Protein 4EM8 (pdb70)

Organism: Anaplasma phagocytophilum (strain HZ) (NCBI:txid212042)

Sequence (291 aa):
GSMVVKRVFLSSDHAGVELRLFLSAYLRDLGCEVFDCGCDPKEHSVDYPDYVHDVVREVSDTSFGVLICGTGIGMSIAANRHKNIRAALCSSTMLAKLSREHNDANVLCFGSRYIDPDTAQSVLYTFMTTAFLGGRHAVRVQKLGEGSMVVKRVFLSSDHAGVELRLFLSAYLRDLGCEVFDCGCDPKEHSVDYPDYVHDVVREVSDTSFGVLICGTGIGMSSIAANRHKNIRAALCSSTMLAKLSREHNDANVLCFGSRYIDPDTAQSVLYTFMTTAFLGGRHAVRVQKLG

B-factor: mean 30.7, std 7.64, range [18.49, 64.12]

CATH classification: 3.40.1400.10

Radius of gyration: 17.96 Å; Cα contacts (8 Å, |Δi|>4): 650; chains: 2; bounding box: 31×48×56 Å

Structure (mmCIF, N/CA/C/O backbone):
data_4EM8
#
_entry.id   4EM8
#
_cell.length_a   35.360
_cell.length_b   62.490
_cell.length_c   73.960
_cell.a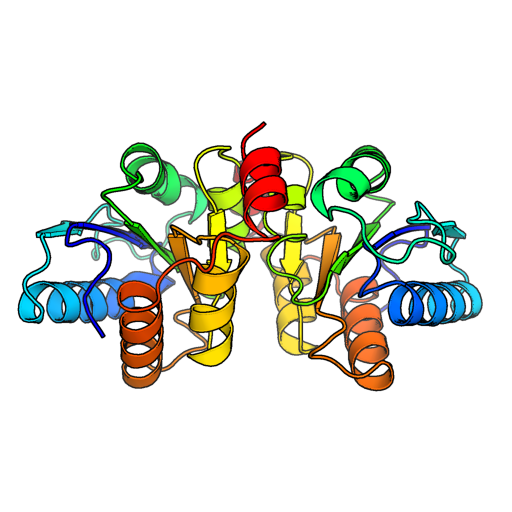ngle_alpha   90.000
_cell.angle_beta   93.130
_cell.angle_gamma   90.000
#
_symmetry.space_group_name_H-M   'P 1 21 1'
#
loop_
_entity.id
_entity.type
_entity.pdbx_description
1 polymer 'Ribose 5-phosphate isomerase B'
2 water water
#
loop_
_atom_site.group_PDB
_atom_site.id
_atom_site.type_symbol
_atom_site.label_atom_id
_atom_site.label_alt_id
_atom_site.label_comp_id
_atom_site.label_asym_id
_atom_site.label_entity_id
_atom_site.label_seq_id
_atom_site.pdbx_PDB_ins_code
_atom_site.Cartn_x
_atom_site.Cartn_y
_atom_site.Cartn_z
_atom_site.occupancy
_atom_site.B_iso_or_equiv
_atom_site.auth_seq_id
_atom_site.auth_comp_id
_atom_site.auth_asym_id
_atom_site.auth_atom_id
_atom_site.pdbx_PDB_model_num
ATOM 1 N N . GLY A 1 3 ? 20.395 20.692 24.167 1.00 57.92 -2 GLY A N 1
ATOM 2 C CA . GLY A 1 3 ? 19.322 21.285 23.289 1.00 53.24 -2 GLY A CA 1
ATOM 3 C C . GLY A 1 3 ? 18.102 21.381 24.170 1.00 48.83 -2 GLY A C 1
ATOM 4 O O . GLY A 1 3 ? 18.119 20.793 25.247 1.00 58.91 -2 GLY A O 1
ATOM 5 N N . SER A 1 4 ? 17.057 22.105 23.763 1.00 59.44 -1 SER A N 1
ATOM 6 C CA . SER A 1 4 ? 15.893 22.301 24.652 1.00 54.76 -1 SER A CA 1
ATOM 7 C C . SER A 1 4 ? 15.130 20.977 24.857 1.00 50.05 -1 SER A C 1
ATOM 8 O O . SER A 1 4 ? 14.989 20.169 23.924 1.00 45.90 -1 SER A O 1
ATOM 10 N N . MET A 1 5 ? 14.654 20.727 26.073 1.00 45.42 0 MET A N 1
ATOM 11 C CA . MET A 1 5 ? 13.862 19.510 26.300 1.00 44.29 0 MET A CA 1
ATOM 12 C C . MET A 1 5 ? 12.506 19.660 25.629 1.00 41.66 0 MET A C 1
ATOM 13 O O . MET A 1 5 ? 11.867 20.710 25.732 1.00 40.21 0 MET A O 1
ATOM 18 N N . VAL A 1 6 ? 12.100 18.626 24.903 1.00 38.59 1 VAL A N 1
ATOM 19 C CA . VAL A 1 6 ? 10.913 18.697 24.046 1.00 39.01 1 VAL A CA 1
ATOM 20 C C . VAL A 1 6 ? 9.606 18.569 24.842 1.00 37.44 1 VAL A C 1
ATOM 21 O O . VAL A 1 6 ? 8.600 19.131 24.464 1.00 41.20 1 VAL A O 1
ATOM 25 N N . VAL A 1 7 ? 9.626 17.800 25.915 1.00 35.35 2 VAL A N 1
ATOM 26 C CA . VAL A 1 7 ? 8.517 17.710 26.867 1.00 35.08 2 VAL A CA 1
ATOM 27 C C . VAL A 1 7 ? 9.133 17.832 28.247 1.00 33.82 2 VAL A C 1
ATOM 28 O O . VAL A 1 7 ? 10.360 17.705 28.378 1.00 31.70 2 VAL A O 1
ATOM 32 N N . LYS A 1 8 ? 8.303 18.109 29.261 1.00 34.52 3 LYS A N 1
ATOM 33 C CA . LYS A 1 8 ? 8.753 18.170 30.659 1.00 34.43 3 LYS A CA 1
ATOM 34 C C . LYS A 1 8 ? 7.966 17.192 31.536 1.00 34.95 3 LYS A C 1
ATOM 35 O O . LYS A 1 8 ? 7.944 17.351 32.751 1.00 34.96 3 LYS A O 1
ATOM 37 N N . ARG A 1 9 ? 7.303 16.211 30.915 1.00 33.29 4 ARG A N 1
ATOM 38 C CA . ARG A 1 9 ? 6.523 15.218 31.616 1.00 33.35 4 ARG A CA 1
ATOM 39 C C . ARG A 1 9 ? 6.917 13.843 31.066 1.00 30.40 4 ARG A C 1
ATOM 40 O O . ARG A 1 9 ? 6.937 13.653 29.851 1.00 27.72 4 ARG A O 1
ATOM 48 N N . VAL A 1 10 ? 7.209 12.906 31.962 1.00 27.70 5 VAL A N 1
ATOM 49 C CA . VAL A 1 10 ? 7.550 11.556 31.565 1.00 26.29 5 VAL A CA 1
ATOM 50 C C . VAL A 1 10 ? 6.880 10.542 32.487 1.00 26.42 5 VAL A C 1
ATOM 51 O O . VAL A 1 10 ? 6.854 10.707 33.713 1.00 26.77 5 VAL A O 1
ATOM 55 N N . PHE A 1 11 ? 6.338 9.499 31.875 1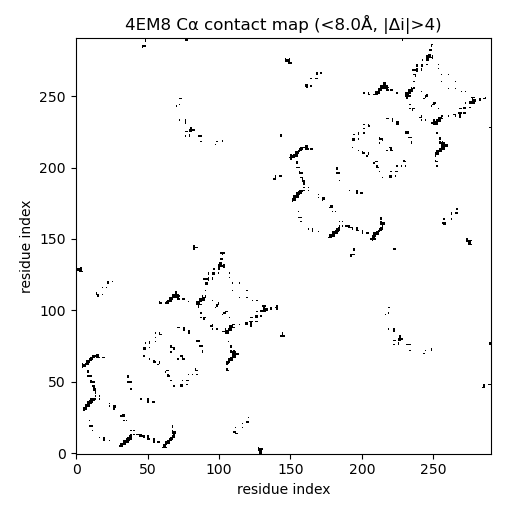.00 26.47 6 PHE A N 1
ATOM 56 C CA . PHE A 1 11 ? 5.809 8.356 32.590 1.00 27.36 6 PHE A CA 1
ATOM 57 C C . PHE A 1 11 ? 6.736 7.147 32.379 1.00 26.42 6 PHE A C 1
ATOM 58 O O . PHE A 1 11 ? 7.102 6.773 31.230 1.00 24.52 6 PHE A O 1
ATOM 66 N N . LEU A 1 12 ? 7.099 6.501 33.481 1.00 26.41 7 LEU A N 1
ATOM 67 C CA . LEU A 1 12 ? 8.066 5.410 33.422 1.00 25.81 7 LEU A CA 1
ATOM 68 C C . LEU A 1 12 ? 7.503 4.143 34.012 1.00 26.20 7 LEU A C 1
ATOM 69 O O . LEU A 1 12 ? 6.821 4.187 35.038 1.00 27.06 7 LEU A O 1
ATOM 74 N N . SER A 1 13 ? 7.792 3.012 33.378 1.00 25.54 8 SER A N 1
ATOM 75 C CA . SER A 1 13 ? 7.472 1.735 33.977 1.00 26.47 8 SER A CA 1
ATOM 76 C C . SER A 1 13 ? 8.465 0.655 33.625 1.00 25.11 8 SER A C 1
ATOM 77 O O . SER A 1 13 ? 9.216 0.759 32.651 1.00 22.58 8 SER A O 1
ATOM 80 N N . SER A 1 14 ? 8.439 -0.395 34.443 1.00 25.59 9 SER A N 1
ATOM 81 C CA . SER A 1 14 ? 9.224 -1.565 34.212 1.00 25.09 9 SER A CA 1
ATOM 82 C C . SER A 1 14 ? 8.622 -2.834 34.791 1.00 26.34 9 SER A C 1
ATOM 83 O O . SER A 1 14 ? 7.631 -2.832 35.569 1.00 28.26 9 SER A O 1
ATOM 86 N N . ASP A 1 15 ? 9.232 -3.936 34.369 1.00 27.00 10 ASP A N 1
ATOM 87 C CA . ASP A 1 15 ? 9.058 -5.199 35.042 1.00 26.90 10 ASP A CA 1
ATOM 88 C C . ASP A 1 15 ? 10.156 -5.298 36.102 1.00 27.03 10 ASP A C 1
ATOM 89 O O . ASP A 1 15 ? 10.870 -4.319 36.390 1.00 26.04 10 ASP A O 1
ATOM 94 N N . HIS A 1 16 ? 10.266 -6.458 36.719 1.00 26.39 11 HIS A N 1
ATOM 95 C CA . HIS A 1 16 ? 11.184 -6.615 37.838 1.00 27.71 11 HIS A CA 1
ATOM 96 C C . HIS A 1 16 ? 12.610 -6.381 37.421 1.00 27.33 11 HIS A C 1
ATOM 97 O O . HIS A 1 16 ? 13.392 -5.875 38.209 1.00 27.98 11 HIS A O 1
ATOM 104 N N . ALA A 1 17 ? 12.958 -6.745 36.181 1.00 26.46 12 ALA A N 1
ATOM 105 C CA 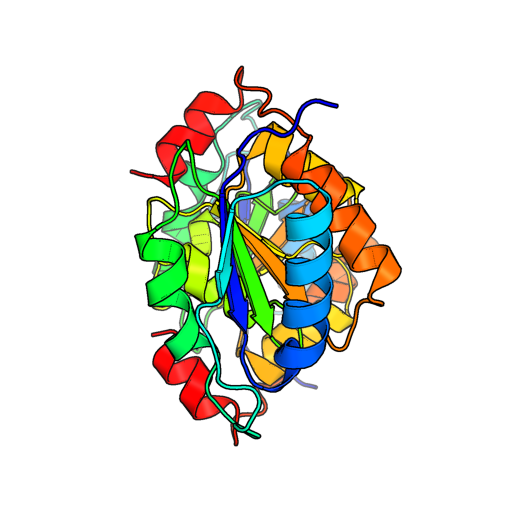. ALA A 1 17 ? 14.346 -6.614 35.693 1.00 26.50 12 ALA A CA 1
ATOM 106 C C . ALA A 1 17 ? 14.759 -5.147 35.606 1.00 25.80 12 ALA A C 1
ATOM 107 O O . ALA A 1 17 ? 15.922 -4.792 35.819 1.00 25.63 12 ALA A O 1
ATOM 109 N N . GLY A 1 18 ? 13.782 -4.296 35.316 1.00 25.04 13 GLY A N 1
ATOM 110 C CA . GLY A 1 18 ? 14.015 -2.882 35.048 1.00 24.24 13 GLY A CA 1
ATOM 111 C C . GLY A 1 18 ? 13.904 -1.918 36.208 1.00 24.65 13 GLY A C 1
ATOM 112 O O . GLY A 1 18 ? 14.099 -0.723 36.010 1.00 24.68 13 GLY A O 1
ATOM 113 N N . VAL A 1 19 ? 13.601 -2.410 37.409 1.00 25.93 14 VAL A N 1
ATOM 114 C CA . VAL A 1 19 ? 13.302 -1.526 38.570 1.00 26.71 14 VAL A CA 1
ATOM 115 C C . VAL A 1 19 ? 14.457 -0.589 38.905 1.00 27.72 14 VAL A C 1
ATOM 116 O O . VAL A 1 19 ? 14.270 0.634 39.000 1.00 28.65 14 VAL A O 1
ATOM 120 N N . GLU A 1 20 ? 15.657 -1.139 39.059 1.00 28.19 15 GLU A N 1
ATOM 121 C CA . GLU A 1 20 ? 16.824 -0.338 39.421 1.00 29.59 15 GLU A CA 1
ATOM 122 C C . GLU A 1 20 ? 17.105 0.766 38.376 1.00 26.71 15 GLU A C 1
ATOM 123 O O . GLU A 1 20 ? 17.282 1.919 38.733 1.00 24.83 15 GLU A O 1
ATOM 129 N N . LEU A 1 21 ? 17.097 0.426 37.090 1.00 23.81 16 LEU A N 1
ATOM 130 C CA . LEU A 1 21 ? 17.319 1.435 36.078 1.00 23.07 16 LEU A CA 1
ATOM 131 C C . LEU A 1 21 ? 16.183 2.468 36.063 1.00 23.02 16 LEU A C 1
ATOM 132 O O . LEU A 1 21 ? 16.421 3.670 35.884 1.00 22.66 16 LEU A O 1
ATOM 137 N N . ARG A 1 22 ? 14.940 1.991 36.200 1.00 22.86 17 ARG A N 1
ATOM 138 C CA . ARG A 1 22 ? 13.792 2.877 36.229 1.00 23.06 17 ARG A CA 1
ATOM 139 C C . ARG A 1 22 ? 13.913 3.952 37.329 1.00 23.59 17 ARG A C 1
ATOM 140 O O . ARG A 1 22 ? 13.564 5.126 37.124 1.00 23.36 17 ARG A O 1
ATOM 148 N N . LEU A 1 23 ? 14.385 3.556 38.491 1.00 25.18 18 LEU A N 1
ATOM 149 C CA . LEU A 1 23 ? 14.464 4.485 39.626 1.00 26.83 18 LEU A CA 1
ATOM 150 C C . LEU A 1 23 ? 15.645 5.458 39.418 1.00 27.74 18 LEU A C 1
ATOM 151 O O . LEU A 1 23 ? 15.527 6.655 39.717 1.00 27.77 18 LEU A O 1
ATOM 156 N N . PHE A 1 24 ? 16.743 4.947 38.845 1.00 27.16 19 PHE A N 1
ATOM 157 C CA . PHE A 1 24 ? 17.894 5.770 38.448 1.00 27.41 19 PHE A CA 1
ATOM 158 C C . PHE A 1 24 ? 17.512 6.861 37.429 1.00 27.50 19 PHE A C 1
ATOM 159 O O . PHE A 1 24 ? 17.881 8.045 37.602 1.00 27.24 19 PHE A O 1
ATOM 167 N N . LEU A 1 25 ? 16.789 6.475 36.370 1.00 26.42 20 LEU A N 1
ATOM 168 C CA . LEU A 1 25 ? 16.390 7.428 35.345 1.00 25.24 20 LEU A CA 1
ATOM 169 C C . LEU A 1 25 ? 15.281 8.367 35.830 1.00 25.06 20 LEU A C 1
ATOM 170 O O . LEU A 1 25 ? 15.232 9.501 35.393 1.00 24.77 20 LEU A O 1
ATOM 175 N N . SER A 1 26 ? 14.433 7.920 36.758 1.00 25.28 21 SER A N 1
ATOM 176 C CA . SER A 1 26 ? 13.422 8.806 37.317 1.00 26.84 21 SER A CA 1
ATOM 177 C C . SER A 1 26 ? 14.072 9.935 38.122 1.00 27.47 21 SER A C 1
ATOM 178 O O . SER A 1 26 ? 13.663 11.094 37.993 1.00 28.23 21 SER A O 1
ATOM 181 N N . ALA A 1 27 ? 15.078 9.601 38.937 1.00 28.25 22 ALA A N 1
ATOM 182 C CA . ALA A 1 27 ? 15.817 10.599 39.720 1.00 29.68 22 ALA A CA 1
ATOM 183 C C . ALA A 1 27 ? 16.568 11.570 38.804 1.00 29.41 22 ALA A C 1
ATOM 184 O O . ALA A 1 27 ? 16.607 12.770 39.068 1.00 28.29 22 ALA A O 1
ATOM 186 N N . TYR A 1 28 ? 17.147 11.048 37.718 1.00 28.59 23 TYR A N 1
ATOM 187 C CA . TYR A 1 28 ? 17.799 11.896 36.723 1.00 28.45 23 TYR A CA 1
ATOM 188 C C . TYR A 1 28 ? 16.817 12.923 36.159 1.00 27.78 23 TYR A C 1
ATOM 189 O O . TYR A 1 28 ? 17.073 14.138 36.181 1.00 28.04 23 TYR A O 1
ATOM 198 N N . LEU A 1 29 ? 15.705 12.440 35.624 1.00 27.18 24 LEU A N 1
ATOM 199 C CA . LEU A 1 29 ? 14.677 13.330 35.092 1.00 28.35 24 LEU A CA 1
ATOM 200 C C . LEU A 1 29 ? 14.206 14.379 36.100 1.00 30.29 24 LEU A C 1
ATOM 201 O O . LEU A 1 29 ? 14.008 15.547 35.746 1.00 29.82 24 LEU A O 1
ATOM 206 N N . ARG A 1 30 ? 14.025 13.969 37.349 1.00 31.29 25 ARG A N 1
ATOM 207 C CA . ARG A 1 30 ? 13.579 14.892 38.389 1.00 34.43 25 ARG A CA 1
ATOM 208 C C . ARG A 1 30 ? 14.644 15.994 38.587 1.00 34.11 25 ARG A C 1
ATOM 209 O O . ARG A 1 30 ? 14.306 17.190 38.636 1.00 34.81 25 ARG A O 1
ATOM 217 N N . ASP A 1 31 ? 15.924 15.607 38.610 1.00 32.80 26 ASP A N 1
ATOM 218 C CA . ASP A 1 31 ? 16.997 16.579 38.737 1.00 34.85 26 ASP A CA 1
ATOM 219 C C . ASP A 1 31 ? 16.986 17.563 37.551 1.00 35.54 26 ASP A C 1
ATOM 220 O O . ASP A 1 31 ? 17.295 18.756 37.712 1.00 35.61 26 ASP A O 1
ATOM 225 N N . LEU A 1 32 ? 16.613 17.068 36.370 1.00 34.94 27 LEU A N 1
ATOM 226 C CA . LEU A 1 32 ? 16.450 17.919 35.181 1.00 36.26 27 LEU A CA 1
ATOM 227 C C . LEU A 1 32 ? 15.203 18.801 35.180 1.00 36.01 27 LEU A C 1
ATOM 228 O O . LEU A 1 32 ? 14.995 19.563 34.231 1.00 37.97 27 LEU A O 1
ATOM 233 N N . GLY A 1 33 ? 14.365 18.683 36.199 1.00 35.43 28 GLY A N 1
ATOM 234 C CA . GLY A 1 33 ? 13.183 19.517 36.309 1.00 36.42 28 GLY A CA 1
ATOM 235 C C . GLY A 1 33 ? 11.952 18.996 35.599 1.00 35.94 28 GLY A C 1
ATOM 236 O O . GLY A 1 33 ? 10.999 19.746 35.369 1.00 36.24 28 GLY A O 1
ATOM 237 N N . CYS A 1 34 ? 11.943 17.714 35.251 1.00 35.23 29 CYS A N 1
ATOM 238 C CA . CYS A 1 34 ? 10.740 17.109 34.667 1.00 34.53 29 CYS A CA 1
ATOM 239 C C . CYS A 1 34 ? 9.716 16.753 35.730 1.00 36.05 29 CYS A C 1
ATOM 240 O O . CYS A 1 34 ? 10.074 16.452 36.868 1.00 35.85 29 CYS A O 1
ATOM 243 N N . GLU A 1 35 ? 8.444 16.747 35.347 1.00 36.44 30 GLU A N 1
ATOM 244 C CA . GLU A 1 35 ? 7.446 16.025 36.110 1.00 38.31 30 GLU A CA 1
ATOM 245 C C . GLU A 1 35 ? 7.612 14.559 35.780 1.00 35.02 30 GLU A C 1
ATOM 246 O O . GLU A 1 35 ? 7.575 14.184 34.614 1.00 32.64 30 GLU A O 1
ATOM 252 N N . VAL A 1 36 ? 7.758 13.734 36.804 1.00 33.68 31 VAL A N 1
ATOM 253 C CA . VAL A 1 36 ? 8.064 12.326 36.614 1.00 32.37 31 VAL A CA 1
ATOM 254 C C . VAL A 1 36 ? 7.032 11.437 37.293 1.00 33.35 31 VAL A C 1
ATOM 255 O O . VAL A 1 36 ? 6.743 11.597 38.480 1.00 33.05 31 VAL A O 1
ATOM 259 N N . PHE A 1 37 ? 6.487 10.487 36.546 1.00 32.77 32 PHE A N 1
ATOM 260 C CA . PHE A 1 37 ? 5.377 9.676 37.044 1.00 34.60 32 PHE A CA 1
ATOM 261 C C . PHE A 1 37 ? 5.762 8.188 36.999 1.00 34.25 32 PHE A C 1
ATOM 262 O O . PHE A 1 37 ? 5.943 7.617 35.913 1.00 33.03 32 PHE A O 1
ATOM 270 N N . ASP A 1 38 ? 5.919 7.594 38.178 1.00 34.33 33 ASP A N 1
ATOM 271 C CA . ASP A 1 38 ? 6.302 6.171 38.340 1.00 36.04 33 ASP A CA 1
ATOM 272 C C . ASP A 1 38 ? 5.057 5.321 38.198 1.00 35.71 33 ASP A C 1
ATOM 273 O O . ASP A 1 38 ? 4.136 5.469 38.995 1.00 36.29 33 ASP A O 1
ATOM 278 N N . CYS A 1 39 ? 5.016 4.448 37.189 1.00 33.59 34 CYS A N 1
ATOM 279 C CA . CYS A 1 39 ? 3.855 3.570 36.954 1.00 34.28 34 CYS A CA 1
ATOM 280 C C . CYS A 1 39 ? 4.121 2.084 37.251 1.00 33.16 34 CYS A C 1
ATOM 281 O O . CYS A 1 39 ? 3.498 1.192 36.667 1.00 33.73 34 CYS A O 1
ATOM 284 N N . GLY A 1 40 ? 5.059 1.823 38.150 1.00 32.91 35 GLY A N 1
ATOM 285 C CA . GLY A 1 40 ? 5.349 0.457 38.593 1.00 32.66 35 GLY A CA 1
ATOM 286 C C . GLY A 1 40 ? 6.305 -0.248 37.624 1.00 30.27 35 GLY A C 1
ATOM 287 O O . GLY A 1 40 ? 6.684 0.331 36.625 1.00 29.48 35 GLY A O 1
ATOM 288 N N . CYS A 1 41 ? 6.676 -1.499 37.894 1.00 29.46 36 CYS A N 1
ATOM 289 C CA . CYS A 1 41 ? 6.109 -2.297 39.010 1.00 31.21 36 CYS A CA 1
ATOM 290 C C . CYS A 1 41 ? 6.677 -1.907 40.360 1.00 31.79 36 CYS A C 1
ATOM 291 O O . CYS A 1 41 ? 7.705 -1.236 40.462 1.00 31.01 36 CYS A O 1
ATOM 294 N N . ASP A 1 42 ? 6.007 -2.357 41.401 1.00 34.89 37 ASP A N 1
ATOM 295 C CA . ASP A 1 42 ? 6.440 -2.116 42.767 1.00 37.46 37 ASP A CA 1
ATOM 296 C C . ASP A 1 42 ? 7.819 -2.764 42.910 1.00 37.86 37 ASP A C 1
ATOM 297 O O . ASP A 1 42 ? 7.991 -3.921 42.519 1.00 37.45 37 ASP A O 1
ATOM 302 N N . PRO A 1 43 ? 8.803 -2.036 43.456 1.00 38.81 38 PRO A N 1
ATOM 303 C CA . PRO A 1 43 ? 10.139 -2.643 43.649 1.00 40.37 38 PRO A CA 1
ATOM 304 C C . PRO A 1 43 ? 10.161 -3.926 44.488 1.00 42.18 38 PRO A C 1
ATOM 305 O O . PRO A 1 43 ? 11.041 -4.747 44.298 1.00 42.88 38 PRO A O 1
ATOM 309 N N . LYS A 1 44 ? 9.196 -4.099 45.387 1.00 43.38 39 LYS A N 1
ATOM 310 C CA . LYS A 1 44 ? 9.052 -5.342 46.170 1.00 45.85 39 LYS A CA 1
ATOM 311 C C . LYS A 1 44 ? 8.754 -6.575 45.293 1.00 45.04 39 LYS A C 1
ATOM 312 O O . LYS A 1 44 ? 8.883 -7.698 45.750 1.00 45.63 39 LYS A O 1
ATOM 314 N N . GLU A 1 45 ? 8.334 -6.360 44.047 1.00 50.05 40 GLU A N 1
ATOM 315 C CA . GLU A 1 45 ? 7.965 -7.459 43.151 1.00 50.02 40 GLU A CA 1
ATOM 316 C C . GLU A 1 45 ? 9.212 -8.036 42.486 1.00 47.60 40 GLU A C 1
ATOM 317 O O . GLU A 1 45 ? 9.930 -7.323 41.760 1.00 47.90 40 GLU A O 1
ATOM 323 N N . HIS A 1 46 ? 9.434 -9.330 42.686 1.00 47.74 41 HIS A N 1
ATOM 324 C CA . HIS A 1 46 ? 10.608 -10.012 42.121 1.00 47.87 41 HIS A CA 1
ATOM 325 C C . HIS A 1 46 ? 10.357 -10.719 40.803 1.00 42.92 41 HIS A C 1
ATOM 326 O O . HIS A 1 46 ? 11.305 -11.048 40.106 1.00 42.14 41 HIS A O 1
ATOM 333 N N . SER A 1 47 ? 9.097 -10.959 40.444 1.00 40.52 42 SER A N 1
ATOM 334 C CA . SER A 1 47 ? 8.748 -11.391 39.088 1.00 38.73 42 SER A CA 1
ATOM 335 C C . SER A 1 47 ? 7.366 -10.906 38.629 1.00 37.00 42 SER A C 1
ATOM 336 O O . SER A 1 47 ? 6.362 -11.266 39.222 1.00 37.40 42 SER A O 1
ATOM 339 N N . VAL A 1 48 ? 7.318 -10.088 37.568 1.00 34.21 43 VAL A N 1
ATOM 340 C CA . VAL A 1 48 ? 6.062 -9.702 36.920 1.00 33.13 43 VAL A CA 1
ATOM 341 C C . VAL A 1 48 ? 6.182 -9.831 35.395 1.00 30.94 43 VAL A C 1
ATOM 342 O O . VAL A 1 48 ? 7.242 -10.155 34.897 1.00 29.63 43 VAL A O 1
ATOM 346 N N . ASP A 1 49 ? 5.073 -9.601 34.681 1.00 30.35 44 ASP A N 1
ATOM 347 C CA . ASP A 1 49 ? 5.015 -9.715 33.226 1.00 29.80 44 ASP A CA 1
ATOM 348 C C . ASP A 1 49 ? 5.044 -8.318 32.574 1.00 28.65 44 ASP A C 1
ATOM 349 O O . ASP A 1 49 ? 4.127 -7.513 32.784 1.00 30.39 44 ASP A O 1
ATOM 354 N N . TYR A 1 50 ? 6.093 -8.020 31.805 1.00 28.15 45 TYR A N 1
ATOM 355 C CA . TYR A 1 50 ? 6.252 -6.670 31.232 1.00 26.47 45 TYR A CA 1
ATOM 356 C C . TYR A 1 50 ? 5.001 -6.158 30.520 1.00 26.87 45 TYR A C 1
ATOM 357 O O . TYR A 1 50 ? 4.673 -4.977 30.648 1.00 27.24 45 TYR A O 1
ATOM 366 N N . PRO A 1 51 ? 4.262 -7.029 29.805 1.00 28.98 46 PRO A N 1
ATOM 367 C CA . PRO A 1 51 ? 3.079 -6.477 29.113 1.00 30.23 46 PRO A CA 1
ATOM 368 C C . PRO A 1 51 ? 2.021 -5.808 30.009 1.00 31.91 46 PRO A C 1
ATOM 369 O O . PRO A 1 51 ? 1.318 -4.897 29.551 1.00 31.45 46 PRO A O 1
ATOM 373 N N . ASP A 1 52 ? 1.915 -6.244 31.263 1.00 31.94 47 ASP A N 1
ATOM 374 C CA . ASP A 1 52 ? 0.961 -5.659 32.184 1.00 33.63 47 ASP A CA 1
ATOM 375 C C . ASP A 1 52 ? 1.321 -4.233 32.632 1.00 32.77 47 ASP A C 1
ATOM 376 O O . ASP A 1 52 ? 0.484 -3.548 33.189 1.00 34.80 47 ASP A O 1
ATOM 381 N N . TYR A 1 53 ? 2.552 -3.794 32.404 1.00 31.87 48 TYR A N 1
ATOM 382 C CA . TYR A 1 53 ? 3.020 -2.475 32.883 1.00 30.88 48 TYR A CA 1
ATOM 383 C C . TYR A 1 53 ? 3.140 -1.395 31.782 1.00 29.70 48 TYR A C 1
ATOM 384 O O . TYR A 1 53 ? 3.631 -0.286 32.005 1.00 31.43 48 TYR A O 1
ATOM 393 N N . VAL A 1 54 ? 2.604 -1.701 30.614 1.00 28.95 49 VAL A N 1
ATOM 394 C CA . VAL A 1 54 ? 2.617 -0.784 29.467 1.00 28.17 49 VAL A CA 1
ATOM 395 C C . VAL A 1 54 ? 1.405 0.172 29.443 1.00 30.49 49 VAL A C 1
ATOM 396 O O . VAL A 1 54 ? 1.519 1.366 29.137 1.00 30.17 49 VAL A O 1
ATOM 400 N N . HIS A 1 55 ? 0.247 -0.351 29.783 1.00 32.87 50 HIS A N 1
ATOM 401 C CA . HIS A 1 55 ? -1.002 0.394 29.626 1.00 36.22 50 HIS A CA 1
ATOM 402 C C . HIS A 1 55 ? -1.024 1.729 30.317 1.00 34.61 50 HIS A C 1
ATOM 403 O O . HIS A 1 55 ? -1.422 2.732 29.736 1.00 35.30 50 HIS A O 1
ATOM 410 N N . ASP A 1 56 ? -0.587 1.767 31.561 1.00 33.78 51 ASP A N 1
ATOM 411 C CA . ASP A 1 56 ? -0.612 3.003 32.318 1.00 35.28 51 ASP A CA 1
ATOM 412 C C . ASP A 1 56 ? 0.291 4.094 31.765 1.00 33.90 51 ASP A C 1
ATOM 413 O O . ASP A 1 56 ? 0.025 5.280 31.981 1.00 34.99 51 ASP A O 1
ATOM 418 N N . VAL A 1 57 ? 1.362 3.696 31.083 1.00 30.41 52 VAL A N 1
ATOM 419 C CA . VAL A 1 57 ? 2.269 4.641 30.466 1.00 28.83 52 VAL A CA 1
ATOM 420 C C . VAL A 1 57 ? 1.680 5.137 29.148 1.00 28.16 52 VAL A C 1
ATOM 421 O O . VAL A 1 57 ? 1.500 6.348 28.948 1.00 27.01 52 VAL A O 1
ATOM 425 N N . VAL A 1 58 ? 1.346 4.212 28.253 1.00 28.02 53 VAL A N 1
ATOM 426 C CA . VAL A 1 58 ? 0.882 4.604 26.920 1.00 29.17 53 VAL A CA 1
ATOM 427 C C . VAL A 1 58 ? -0.438 5.404 26.956 1.00 31.65 53 VAL A C 1
ATOM 428 O O . VAL A 1 58 ? -0.658 6.269 26.105 1.00 31.23 53 VAL A O 1
ATOM 432 N N . ARG A 1 59 ? -1.272 5.143 27.957 1.00 34.57 54 ARG A N 1
ATOM 433 C CA . ARG A 1 59 ? -2.513 5.938 28.179 1.00 37.86 54 ARG A CA 1
ATOM 434 C C . ARG A 1 59 ? -2.178 7.411 28.359 1.00 37.43 54 ARG A C 1
ATOM 435 O O . ARG A 1 59 ? -2.973 8.251 28.003 1.00 37.67 54 ARG A O 1
ATOM 443 N N . GLU A 1 60 ? -1.006 7.720 28.928 1.00 34.87 55 GLU A N 1
ATOM 444 C CA . GLU A 1 60 ? -0.676 9.104 29.265 1.00 36.30 55 GLU A CA 1
ATOM 445 C C . GLU A 1 60 ? 0.219 9.815 28.248 1.00 34.17 55 GLU A C 1
ATOM 446 O O . GLU A 1 60 ? 0.414 11.021 28.337 1.00 33.89 55 GLU A O 1
ATOM 452 N N . VAL A 1 61 ? 0.763 9.072 27.294 1.00 32.93 56 VAL A N 1
ATOM 453 C CA . VAL A 1 61 ? 1.682 9.638 26.296 1.00 32.90 56 VAL A CA 1
ATOM 454 C C . VAL A 1 61 ? 0.967 10.589 25.326 1.00 35.14 56 VAL A C 1
ATOM 455 O O . VAL A 1 61 ? -0.155 10.322 24.907 1.00 35.88 56 VAL A O 1
ATOM 459 N N . SER A 1 62 ? 1.591 11.723 25.018 1.00 36.22 57 SER A N 1
ATOM 460 C CA . SER A 1 62 ? 0.963 12.729 24.128 1.00 39.17 57 SER A CA 1
ATOM 461 C C . SER A 1 62 ? 2.014 13.678 23.551 1.00 40.02 57 SER A C 1
ATOM 462 O O . SER A 1 62 ? 3.206 13.498 23.787 1.00 39.28 57 SER A O 1
ATOM 465 N N . ASP A 1 63 ? 1.578 14.681 22.791 1.00 42.33 58 ASP A N 1
ATOM 466 C CA . ASP A 1 63 ? 2.477 15.731 22.299 1.00 43.51 58 ASP A CA 1
ATOM 467 C C . ASP A 1 63 ? 3.172 16.430 23.472 1.00 43.32 58 ASP A C 1
ATOM 468 O O . ASP A 1 63 ? 4.241 16.961 23.311 1.00 46.97 58 ASP A O 1
ATOM 470 N N . THR A 1 64 ? 2.609 16.355 24.670 1.00 40.00 59 THR A N 1
ATOM 471 C CA . THR A 1 64 ? 3.243 16.945 25.854 1.00 39.53 59 THR A CA 1
ATOM 472 C C . THR A 1 64 ? 3.837 15.971 26.889 1.00 37.36 59 THR A C 1
ATOM 473 O O . THR A 1 64 ? 4.378 16.416 27.912 1.00 35.33 59 THR A O 1
ATOM 477 N N . SER A 1 65 ? 3.724 14.667 26.647 1.00 34.18 60 SER A N 1
ATOM 478 C CA . SER A 1 65 ? 4.147 13.662 27.634 1.00 33.03 60 SER A CA 1
ATOM 479 C C . SER A 1 65 ? 4.782 12.458 26.947 1.00 30.19 60 SER A C 1
ATOM 480 O O . SER A 1 65 ? 4.148 11.858 26.080 1.00 29.28 60 SER A O 1
ATOM 483 N N . PHE A 1 66 ? 6.037 12.136 27.302 1.00 28.76 61 PHE A N 1
ATOM 484 C CA . PHE A 1 66 ? 6.715 10.935 26.782 1.00 27.01 61 PHE A CA 1
ATOM 485 C C . PHE A 1 66 ? 6.713 9.791 27.807 1.00 25.77 61 PHE A C 1
ATOM 486 O O . PHE A 1 66 ? 6.377 9.967 28.983 1.00 27.17 61 PHE A O 1
ATOM 494 N N . GLY A 1 67 ? 7.080 8.612 27.334 1.00 24.63 62 GLY A N 1
ATOM 495 C CA . GLY A 1 67 ? 7.121 7.428 28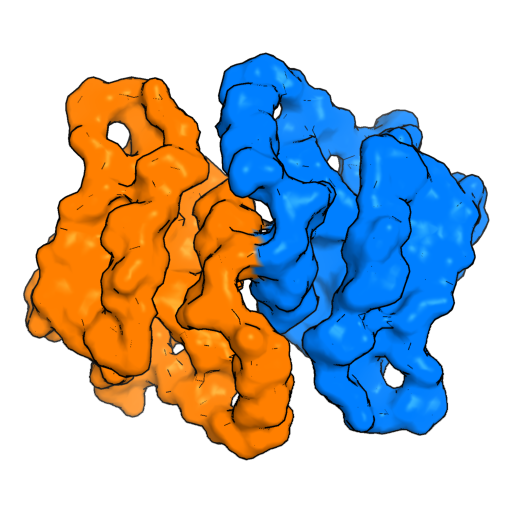.166 1.00 23.99 62 GLY A CA 1
ATOM 496 C C . GLY A 1 67 ? 8.459 6.770 28.087 1.00 23.00 62 GLY A C 1
ATOM 497 O O . GLY A 1 67 ? 9.178 6.926 27.104 1.00 22.56 62 GLY A O 1
ATOM 498 N N . VAL A 1 68 ? 8.804 6.041 29.143 1.00 22.99 63 VAL A N 1
ATOM 499 C CA . VAL A 1 68 ? 9.984 5.197 29.172 1.00 21.58 63 VAL A CA 1
ATOM 500 C C . VAL A 1 68 ? 9.550 3.825 29.694 1.00 21.44 63 VAL A C 1
ATOM 501 O O . VAL A 1 68 ? 8.929 3.725 30.773 1.00 22.88 63 VAL A O 1
ATOM 505 N N . LEU A 1 69 ? 9.833 2.789 28.921 1.00 20.58 64 LEU A N 1
ATOM 506 C CA . LEU A 1 69 ? 9.543 1.395 29.304 1.00 21.03 64 LEU A CA 1
ATOM 507 C C . LEU A 1 69 ? 10.790 0.518 29.409 1.00 21.29 64 LEU A C 1
ATOM 508 O O . LEU A 1 69 ? 11.662 0.556 28.528 1.00 20.37 64 LEU A O 1
ATOM 513 N N . ILE A 1 70 ? 10.879 -0.325 30.447 1.00 21.34 65 ILE A N 1
ATOM 514 C CA . ILE A 1 70 ? 12.116 -1.080 30.676 1.00 21.55 65 ILE A CA 1
ATOM 515 C C . ILE A 1 70 ? 11.858 -2.549 31.028 1.00 22.30 65 ILE A C 1
ATOM 516 O O . ILE A 1 70 ? 11.114 -2.840 31.938 1.00 23.41 65 ILE A O 1
ATOM 521 N N . CYS A 1 71 ? 12.433 -3.461 30.263 1.00 22.89 66 CYS A N 1
ATOM 522 C CA . CYS A 1 71 ? 12.407 -4.880 30.629 1.00 23.30 66 CYS A CA 1
ATOM 523 C C . CYS A 1 71 ? 13.838 -5.352 30.481 1.00 23.43 66 CYS A C 1
ATOM 524 O O . CYS A 1 71 ? 14.730 -4.542 30.232 1.00 23.33 66 CYS A O 1
ATOM 527 N N . GLY A 1 72 ? 14.079 -6.657 30.591 1.00 23.61 67 GLY A N 1
ATOM 528 C CA . GLY A 1 72 ? 15.457 -7.139 30.503 1.00 24.76 67 GLY A CA 1
ATOM 529 C C . GLY A 1 72 ? 16.206 -6.754 29.231 1.00 24.00 67 GLY A C 1
ATOM 530 O O . GLY A 1 72 ? 17.376 -6.334 29.271 1.00 23.57 67 GLY A O 1
ATOM 531 N N . THR A 1 73 ? 15.520 -6.892 28.111 1.00 24.60 68 THR A N 1
ATOM 532 C CA . THR A 1 73 ? 16.080 -6.649 26.760 1.00 24.43 68 THR A CA 1
ATOM 533 C C . THR A 1 73 ? 15.574 -5.393 26.068 1.00 23.73 68 THR A C 1
ATOM 534 O O . THR A 1 73 ? 16.200 -4.869 25.123 1.00 24.40 68 THR A O 1
ATOM 538 N N . GLY A 1 74 ? 14.416 -4.918 26.504 1.00 23.02 69 GLY A N 1
ATOM 539 C CA . GLY A 1 74 ? 13.737 -3.846 25.826 1.00 21.94 69 GLY A CA 1
ATOM 540 C C . GLY A 1 74 ? 12.880 -4.271 24.651 1.00 21.90 69 GLY A C 1
ATOM 541 O O . GLY A 1 74 ? 12.021 -3.493 24.201 1.00 21.56 69 GLY A O 1
ATOM 542 N N . ILE A 1 75 ? 13.051 -5.518 24.196 1.00 21.83 70 ILE A N 1
ATOM 543 C CA . ILE A 1 75 ? 12.408 -6.015 22.992 1.00 22.43 70 ILE A CA 1
ATOM 544 C C . ILE A 1 75 ? 10.918 -6.153 23.247 1.00 22.10 70 ILE A C 1
ATOM 545 O O . ILE A 1 75 ? 10.089 -5.679 22.460 1.00 22.85 70 ILE A O 1
ATOM 550 N N . GLY A 1 76 ? 10.571 -6.754 24.379 1.00 22.38 71 GLY A N 1
ATOM 551 C CA . GLY A 1 76 ? 9.172 -6.978 24.712 1.00 22.88 71 GLY A CA 1
ATOM 552 C C . GLY A 1 76 ? 8.378 -5.710 24.973 1.00 22.16 71 GLY A C 1
ATOM 553 O O . GLY A 1 76 ? 7.227 -5.590 24.527 1.00 22.62 71 GLY A O 1
ATOM 554 N N . MET A 1 77 ? 8.974 -4.774 25.695 1.00 21.24 72 MET A N 1
ATOM 555 C CA . MET A 1 77 ? 8.321 -3.478 25.902 1.00 21.49 72 MET A CA 1
ATOM 556 C C . MET A 1 77 ? 8.058 -2.746 24.580 1.00 21.38 72 MET A C 1
ATOM 557 O O . MET A 1 77 ? 7.006 -2.138 24.405 1.00 20.19 72 MET A O 1
ATOM 562 N N . SER A 1 78 ? 9.011 -2.777 23.652 1.00 21.52 73 SER A N 1
ATOM 563 C CA . SER A 1 78 ? 8.795 -2.067 22.360 1.00 22.13 73 SER A CA 1
ATOM 564 C C . SER A 1 78 ? 7.674 -2.682 21.538 1.00 21.84 73 SER A C 1
ATOM 565 O O . SER A 1 78 ? 6.838 -1.970 20.980 1.00 20.92 73 SER A O 1
ATOM 568 N N . ILE A 1 79 ? 7.596 -4.008 21.527 1.00 22.36 74 ILE A N 1
ATOM 569 C CA . ILE A 1 79 ? 6.488 -4.705 20.872 1.00 22.52 74 ILE A CA 1
ATOM 570 C C . ILE A 1 79 ? 5.137 -4.290 21.496 1.00 23.36 74 ILE A C 1
ATOM 571 O O . ILE A 1 79 ? 4.201 -3.931 20.786 1.00 24.42 74 ILE A O 1
ATOM 576 N N . ALA A 1 80 ? 5.044 -4.370 22.822 1.00 23.25 75 ALA A N 1
ATOM 577 C CA . ALA A 1 80 ? 3.820 -4.097 23.534 1.00 24.14 75 ALA A CA 1
ATOM 578 C C . ALA A 1 80 ? 3.377 -2.637 23.396 1.00 24.19 75 ALA A C 1
ATOM 579 O O . ALA A 1 80 ? 2.188 -2.368 23.260 1.00 24.18 75 ALA A O 1
ATOM 581 N N . ALA A 1 81 ? 4.338 -1.709 23.460 1.00 22.53 76 ALA A N 1
ATOM 582 C CA . ALA A 1 81 ? 4.104 -0.242 23.288 1.00 22.65 76 ALA A CA 1
ATOM 583 C C . ALA A 1 81 ? 3.497 0.097 21.954 1.00 23.18 76 ALA A C 1
ATOM 584 O O . ALA A 1 81 ? 2.536 0.908 21.884 1.00 24.95 76 ALA A O 1
ATOM 586 N N . ASN A 1 82 ? 4.030 -0.537 20.895 1.00 22.62 77 ASN A N 1
ATOM 587 C CA . ASN A 1 82 ? 3.649 -0.197 19.524 1.00 23.23 77 ASN A CA 1
ATOM 588 C C . ASN A 1 82 ? 2.358 -0.833 19.042 1.00 24.74 77 ASN A C 1
ATOM 589 O O . ASN A 1 82 ? 1.946 -0.632 17.900 1.00 25.31 77 ASN A O 1
ATOM 594 N N . ARG A 1 83 ? 1.731 -1.584 19.929 1.00 26.23 78 ARG A N 1
ATOM 595 C CA . AR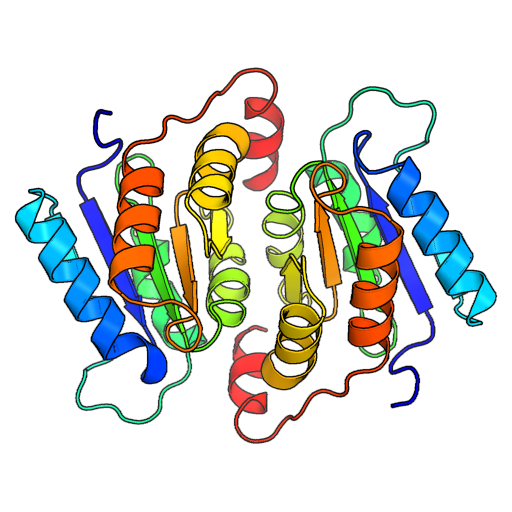G A 1 83 ? 0.336 -2.033 19.760 1.00 27.61 78 ARG A CA 1
ATOM 596 C C . ARG A 1 83 ? -0.657 -0.875 19.667 1.00 28.97 78 ARG A C 1
ATOM 597 O O . ARG A 1 83 ? -1.727 -1.052 19.097 1.00 29.26 78 ARG A O 1
ATOM 605 N N . HIS A 1 84 ? -0.299 0.299 20.199 1.00 28.86 79 HIS A N 1
ATOM 606 C CA . HIS A 1 84 ? -1.193 1.457 20.252 1.00 30.94 79 HIS A CA 1
ATOM 607 C C . HIS A 1 84 ? -0.839 2.501 19.208 1.00 30.88 79 HIS A C 1
ATOM 608 O O . HIS A 1 84 ? 0.335 2.899 19.040 1.00 28.61 79 HIS A O 1
ATOM 615 N N . LYS A 1 85 ? -1.864 2.954 18.493 1.00 31.63 80 LYS A N 1
ATOM 616 C CA . LYS A 1 85 ? -1.686 3.888 17.364 1.00 32.38 80 LYS A CA 1
ATOM 617 C C . LYS A 1 85 ? -1.143 5.286 17.713 1.00 30.77 80 LYS A C 1
ATOM 618 O O . LYS A 1 85 ? -0.650 5.990 16.828 1.00 31.46 80 LYS A O 1
ATOM 624 N N . ASN A 1 86 ? -1.224 5.695 18.971 1.00 30.25 81 ASN A N 1
ATOM 625 C CA . ASN A 1 86 ? -0.714 7.015 19.378 1.00 30.10 81 ASN A CA 1
ATOM 626 C C . ASN A 1 86 ? 0.766 6.908 19.781 1.00 27.88 81 ASN A C 1
ATOM 627 O O . ASN A 1 86 ? 1.373 7.911 20.051 1.00 26.46 81 ASN A O 1
ATOM 632 N N . ILE A 1 87 ? 1.292 5.683 19.846 1.00 26.47 82 ILE A N 1
ATOM 633 C CA . ILE A 1 87 ? 2.603 5.403 20.377 1.00 25.11 82 ILE A CA 1
ATOM 634 C C . ILE A 1 87 ? 3.580 5.069 19.279 1.00 24.14 82 ILE A C 1
ATOM 635 O O . ILE A 1 87 ? 3.295 4.262 18.350 1.00 24.43 82 ILE A O 1
ATOM 640 N N . ARG A 1 88 ? 4.771 5.658 19.412 1.00 23.62 83 ARG A N 1
ATOM 641 C CA . ARG A 1 88 ? 5.873 5.388 18.505 1.00 22.24 83 ARG A CA 1
ATOM 642 C C . ARG A 1 88 ? 7.081 5.106 19.365 1.00 21.15 83 ARG A C 1
ATOM 643 O O . ARG A 1 88 ? 7.790 6.044 19.787 1.00 20.94 83 ARG A O 1
ATOM 651 N N . ALA A 1 89 ? 7.255 3.808 19.676 1.00 20.60 84 ALA A N 1
ATOM 652 C CA . ALA A 1 89 ? 8.291 3.340 20.591 1.00 19.93 84 ALA A CA 1
ATOM 653 C C . ALA A 1 89 ? 9.551 2.881 19.893 1.00 19.53 84 ALA A C 1
ATOM 654 O O . ALA A 1 89 ? 9.493 2.205 18.887 1.00 18.87 84 ALA A O 1
ATOM 656 N N . ALA A 1 90 ? 10.700 3.150 20.495 1.00 20.06 85 ALA A N 1
ATOM 657 C CA . ALA A 1 90 ? 11.998 2.679 19.966 1.00 20.57 85 ALA A CA 1
ATOM 658 C C . ALA A 1 90 ? 12.857 2.165 21.119 1.00 21.14 85 ALA A C 1
ATOM 659 O O . ALA A 1 90 ? 13.030 2.853 22.116 1.00 20.32 85 ALA A O 1
ATOM 661 N N . LEU A 1 91 ? 13.375 0.945 20.970 1.00 22.24 86 LEU A N 1
ATOM 662 C CA . LEU A 1 91 ? 14.440 0.407 21.832 1.00 22.49 86 LEU A CA 1
ATOM 663 C C . LEU A 1 91 ? 15.770 1.039 21.414 1.00 23.21 86 LEU A C 1
ATOM 664 O O . LEU A 1 91 ? 16.217 0.864 20.276 1.00 22.82 86 LEU A O 1
ATOM 669 N N . CYS A 1 92 ? 16.376 1.821 22.290 1.00 22.98 87 CYS A N 1
ATOM 670 C CA . CYS A 1 92 ? 17.609 2.492 21.920 1.00 24.80 87 CYS A CA 1
ATOM 671 C C . CYS A 1 92 ? 18.696 2.078 22.879 1.00 25.26 87 CYS A C 1
ATOM 672 O O . CYS A 1 92 ? 18.504 2.054 24.103 1.00 26.36 87 CYS A O 1
ATOM 675 N N . SER A 1 93 ? 19.854 1.758 22.344 1.00 26.76 88 SER A N 1
ATOM 676 C CA . SER A 1 93 ? 21.003 1.410 23.170 1.00 26.76 88 SER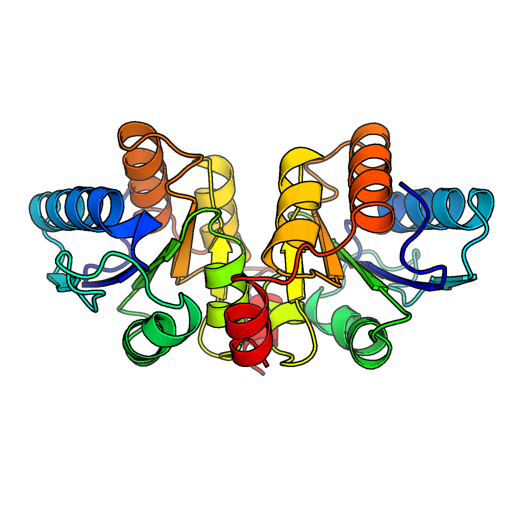 A CA 1
ATOM 677 C C . SER A 1 93 ? 22.147 2.365 22.912 1.00 26.70 88 SER A C 1
ATOM 678 O O . SER A 1 93 ? 23.236 2.176 23.405 1.00 26.26 88 SER A O 1
ATOM 681 N N . SER A 1 94 ? 21.881 3.400 22.138 1.00 26.16 89 SER A N 1
ATOM 682 C CA . SER A 1 94 ? 22.887 4.367 21.774 1.00 26.64 89 SER A CA 1
ATOM 683 C C . SER A 1 94 ? 22.209 5.696 21.578 1.00 26.21 89 SER A C 1
ATOM 684 O O . SER A 1 94 ? 21.014 5.746 21.253 1.00 23.95 89 SER A O 1
ATOM 687 N N . THR A 1 95 ? 22.977 6.769 21.720 1.00 26.76 90 THR A N 1
ATOM 688 C CA . THR A 1 95 ? 22.458 8.107 21.440 1.00 27.45 90 THR A CA 1
ATOM 689 C C . THR A 1 95 ? 22.085 8.254 19.935 1.00 27.36 90 THR A C 1
ATOM 690 O O . THR A 1 95 ? 21.111 8.937 19.600 1.00 28.25 90 THR A O 1
ATOM 694 N N . MET A 1 96 ? 22.792 7.580 19.041 1.00 27.44 91 MET A N 1
ATOM 695 C CA . MET A 1 96 ? 22.482 7.721 17.591 1.00 27.87 91 MET A CA 1
ATOM 696 C C . MET A 1 96 ? 21.073 7.222 17.281 1.00 27.01 91 MET A C 1
ATOM 697 O O . MET A 1 96 ? 20.312 7.905 16.563 1.00 26.45 91 MET A O 1
ATOM 699 N N . LEU A 1 97 ? 20.713 6.054 17.809 1.00 26.78 92 LEU A N 1
ATOM 700 C CA . LEU A 1 97 ? 19.351 5.534 17.597 1.00 26.47 92 LEU A CA 1
ATOM 701 C C . LEU A 1 97 ? 18.258 6.384 18.271 1.00 25.24 92 LEU A C 1
ATOM 702 O O . LEU A 1 97 ? 17.165 6.549 17.677 1.00 24.28 92 LEU A O 1
ATOM 707 N N . ALA A 1 98 ? 18.530 6.891 19.489 1.00 23.90 93 ALA A N 1
ATOM 708 C CA . ALA A 1 98 ? 17.638 7.843 20.156 1.00 23.37 93 ALA A CA 1
ATOM 709 C C . ALA A 1 98 ? 17.403 9.038 19.242 1.00 23.14 93 ALA A C 1
ATOM 710 O O . ALA A 1 98 ? 16.257 9.417 18.967 1.00 22.00 93 ALA A O 1
ATOM 712 N N . LYS A 1 99 ? 18.496 9.579 18.719 1.00 24.23 94 LYS A N 1
ATOM 713 C CA . LYS A 1 99 ? 18.441 10.749 17.823 1.00 25.70 94 LYS A CA 1
ATOM 714 C C . LYS A 1 99 ? 17.594 10.477 16.567 1.00 25.36 94 LYS A C 1
ATOM 715 O O . LYS A 1 99 ? 16.679 11.251 16.241 1.00 25.29 94 LYS A O 1
ATOM 721 N N . LEU A 1 100 ? 17.857 9.352 15.903 1.00 24.52 95 LEU A N 1
ATOM 722 C CA . LEU A 1 100 ? 17.186 9.028 14.663 1.00 24.56 95 LEU A CA 1
ATOM 723 C C . LEU A 1 100 ? 15.688 8.785 14.929 1.00 23.46 95 LEU A C 1
ATOM 724 O O . LEU A 1 100 ? 14.827 9.235 14.169 1.00 23.41 95 LEU A O 1
ATOM 729 N N . SER A 1 101 ? 15.362 8.127 16.045 1.00 22.48 96 SER A N 1
ATOM 730 C CA . SER A 1 101 ? 13.954 7.811 16.334 1.00 21.86 96 SER A CA 1
ATOM 731 C C . SER A 1 101 ? 13.100 9.079 16.531 1.00 22.26 96 SER A C 1
ATOM 732 O O . SER A 1 101 ? 11.906 9.130 16.139 1.00 21.90 96 SER A O 1
ATOM 735 N N . ARG A 1 102 ? 13.695 10.066 17.194 1.00 22.17 97 ARG A N 1
ATOM 736 C CA . ARG A 1 102 ? 13.097 11.377 17.368 1.00 23.52 97 ARG A CA 1
ATOM 737 C C . ARG A 1 102 ? 13.022 12.137 16.028 1.00 24.45 97 ARG A C 1
ATOM 738 O O . ARG A 1 102 ? 11.957 12.634 15.614 1.00 24.09 97 ARG A O 1
ATOM 746 N N . GLU A 1 103 ? 14.152 12.214 15.343 1.00 25.65 98 GLU A N 1
ATOM 747 C CA . GLU A 1 103 ? 14.210 13.000 14.090 1.00 28.16 98 GLU A CA 1
ATOM 748 C C . GLU A 1 103 ? 13.275 12.484 13.008 1.00 27.35 98 GLU A C 1
ATOM 749 O O . GLU A 1 103 ? 12.586 13.270 12.379 1.00 28.34 98 GLU A O 1
ATOM 755 N N . HIS A 1 104 ? 13.250 11.169 12.803 1.00 26.49 99 HIS A N 1
ATOM 756 C CA . HIS A 1 104 ? 12.469 10.581 11.713 1.00 26.86 99 HIS A CA 1
ATOM 757 C C . HIS A 1 104 ? 11.126 10.098 12.096 1.00 26.00 99 HIS A C 1
ATOM 758 O O . HIS A 1 104 ? 10.210 10.154 11.282 1.00 27.91 99 HIS A O 1
ATOM 765 N N . ASN A 1 105 ? 10.987 9.523 13.290 1.00 24.78 100 ASN A N 1
ATOM 766 C CA . ASN A 1 105 ? 9.714 8.903 13.659 1.00 23.76 100 ASN A CA 1
ATOM 767 C C . ASN A 1 105 ? 8.908 9.636 14.736 1.00 23.72 100 ASN A C 1
ATOM 768 O O . ASN A 1 105 ? 7.823 9.150 15.132 1.00 24.05 100 ASN A O 1
ATOM 773 N N . ASP A 1 106 ? 9.408 10.791 15.176 1.00 23.72 101 ASP A N 1
ATOM 774 C CA . ASP A 1 106 ? 8.824 11.544 16.286 1.00 24.15 101 ASP A CA 1
ATOM 775 C C . ASP A 1 106 ? 8.542 10.631 17.462 1.00 23.08 101 ASP A C 1
ATOM 776 O O . ASP A 1 106 ? 7.425 10.619 17.982 1.00 23.84 101 ASP A O 1
ATOM 781 N N . ALA A 1 107 ? 9.521 9.801 17.814 1.00 22.63 102 ALA A N 1
ATOM 782 C CA . ALA A 1 107 ? 9.304 8.727 18.813 1.00 22.11 102 ALA A CA 1
ATOM 783 C C . ALA A 1 107 ? 8.880 9.354 20.135 1.00 22.29 102 ALA A C 1
ATOM 784 O O . ALA A 1 107 ? 9.442 10.368 20.543 1.00 23.28 102 ALA A O 1
ATOM 786 N N . ASN A 1 108 ? 7.837 8.801 20.764 1.00 22.77 103 ASN A N 1
ATOM 787 C CA . ASN A 1 108 ? 7.342 9.344 22.026 1.00 21.95 103 ASN A CA 1
ATOM 788 C C . ASN A 1 108 ? 7.496 8.381 23.225 1.00 21.08 103 ASN A C 1
ATOM 789 O O . ASN A 1 108 ? 7.207 8.766 24.360 1.00 21.53 103 ASN A O 1
ATOM 794 N N . VAL A 1 109 ? 7.975 7.160 22.970 1.00 20.27 104 VAL A N 1
ATOM 795 C CA . VAL A 1 109 ? 8.306 6.155 24.012 1.00 19.73 104 VAL A CA 1
ATOM 796 C C . VAL A 1 109 ? 9.698 5.543 23.771 1.00 19.67 104 VAL A C 1
ATOM 797 O O . VAL A 1 109 ? 9.996 4.954 22.699 1.00 19.95 104 VAL A O 1
ATOM 801 N N . LEU A 1 110 ? 10.551 5.687 24.777 1.00 19.75 105 LEU A N 1
ATOM 802 C CA . LEU A 1 110 ? 11.897 5.132 24.766 1.00 19.54 105 LEU A CA 1
ATOM 803 C C . LEU A 1 110 ? 11.921 3.811 25.548 1.00 19.53 105 LEU A C 1
ATOM 804 O O . LEU A 1 110 ? 11.515 3.770 26.714 1.00 20.21 105 LEU A O 1
ATOM 809 N N . CYS A 1 111 ? 12.366 2.729 24.907 1.00 19.16 106 CYS A N 1
ATOM 810 C CA . CYS A 1 111 ? 12.526 1.445 25.588 1.00 19.42 106 CYS A CA 1
ATOM 811 C C . CYS A 1 111 ? 13.997 1.102 25.858 1.00 19.53 106 CYS A C 1
ATOM 812 O O . CYS A 1 111 ? 14.814 1.306 24.995 1.00 19.92 106 CYS A O 1
ATOM 815 N N . PHE A 1 112 ? 14.307 0.561 27.031 1.00 19.85 107 PHE A N 1
ATOM 816 C CA . PHE A 1 112 ? 15.648 0.090 27.376 1.00 20.59 107 PHE A CA 1
ATOM 817 C C . PHE A 1 112 ? 15.628 -1.380 27.785 1.00 20.83 107 PHE A C 1
ATOM 818 O O . PHE A 1 11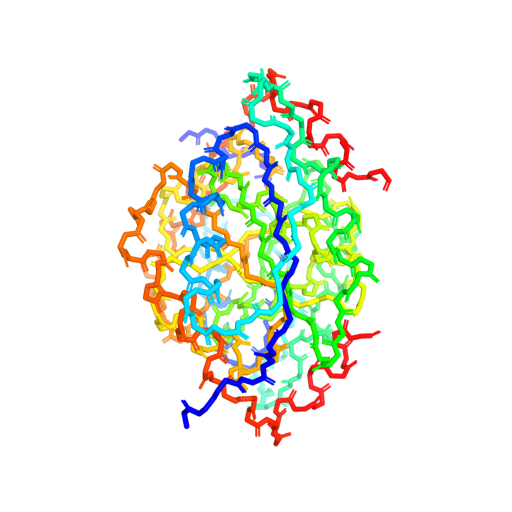2 ? 14.627 -1.862 28.289 1.00 21.13 107 PHE A O 1
ATOM 826 N N . GLY A 1 113 ? 16.778 -2.026 27.615 1.00 21.50 108 GLY A N 1
ATOM 827 C CA . GLY A 1 113 ? 17.061 -3.397 28.049 1.00 22.12 108 GLY A CA 1
ATOM 828 C C . GLY A 1 113 ? 18.021 -3.276 29.199 1.00 23.13 108 GLY A C 1
ATOM 829 O O . GLY A 1 113 ? 19.248 -3.139 28.995 1.00 24.34 108 GLY A O 1
ATOM 830 N N . SER A 1 114 ? 17.478 -3.366 30.418 1.00 23.77 109 SER A N 1
ATOM 831 C CA . SER A 1 114 ? 18.233 -3.064 31.631 1.00 24.93 109 SER A CA 1
ATOM 832 C C . SER A 1 114 ? 19.399 -4.021 31.833 1.00 26.32 109 SER A C 1
ATOM 833 O O . SER A 1 114 ? 20.394 -3.644 32.429 1.00 25.98 109 SER A O 1
ATOM 836 N N . ARG A 1 115 ? 19.285 -5.252 31.333 1.00 27.69 110 ARG A N 1
ATOM 837 C CA . ARG A 1 115 ? 20.364 -6.224 31.474 1.00 30.13 110 ARG A CA 1
ATOM 838 C C . ARG A 1 115 ? 21.505 -6.068 30.477 1.00 30.58 110 ARG A C 1
ATOM 839 O O . ARG A 1 115 ? 22.482 -6.762 30.586 1.00 31.67 110 ARG A O 1
ATOM 847 N N . TYR A 1 116 ? 21.380 -5.149 29.540 1.00 29.85 111 TYR A N 1
ATOM 848 C CA . TYR A 1 116 ? 22.307 -4.984 28.431 1.00 32.03 111 TYR A CA 1
ATOM 849 C C . TYR A 1 116 ? 22.823 -3.541 28.264 1.00 33.44 111 TYR A C 1
ATOM 850 O O . TYR A 1 116 ? 23.643 -3.293 27.376 1.00 36.62 111 TYR A O 1
ATOM 859 N N . ILE A 1 117 ? 22.372 -2.594 29.096 1.00 32.43 112 ILE A N 1
ATOM 860 C CA . ILE A 1 117 ? 22.855 -1.204 29.002 1.00 31.13 112 ILE A CA 1
ATOM 861 C C . ILE A 1 117 ? 23.285 -0.713 30.383 1.00 32.96 112 ILE A C 1
ATOM 862 O O . ILE A 1 117 ? 22.623 -0.990 31.392 1.00 32.63 112 ILE A O 1
ATOM 867 N N . ASP A 1 118 ? 24.414 -0.024 30.465 1.00 34.02 113 ASP A N 1
ATOM 868 C CA . ASP A 1 118 ? 24.832 0.451 31.761 1.00 34.85 113 ASP A CA 1
ATOM 869 C C . ASP A 1 118 ? 24.102 1.769 32.051 1.00 33.42 113 ASP A C 1
ATOM 870 O O . ASP A 1 118 ? 23.728 2.498 31.107 1.00 32.46 113 ASP A O 1
ATOM 875 N N . PRO A 1 119 ? 23.883 2.079 33.346 1.00 33.12 114 PRO A N 1
ATOM 876 C CA . PRO A 1 119 ? 23.043 3.216 33.702 1.00 32.19 114 PRO A CA 1
ATOM 877 C C . PRO A 1 119 ? 23.520 4.544 33.142 1.00 32.06 114 PRO A C 1
ATOM 878 O O . PRO A 1 119 ? 22.705 5.355 32.742 1.00 29.49 114 PRO A O 1
ATOM 882 N N . ASP A 1 120 ? 24.831 4.774 33.119 1.00 33.20 115 ASP A N 1
ATOM 883 C CA . ASP A 1 120 ? 25.334 6.044 32.633 1.00 34.50 115 ASP A CA 1
ATOM 884 C C . ASP A 1 120 ? 25.092 6.185 31.126 1.00 32.08 115 ASP A C 1
ATOM 885 O O . ASP A 1 120 ? 24.728 7.251 30.670 1.00 31.15 115 ASP A O 1
ATOM 890 N N . THR A 1 121 ? 25.251 5.109 30.360 1.00 30.87 116 THR A N 1
ATOM 891 C CA . THR A 1 121 ? 24.941 5.175 28.946 1.00 30.08 116 THR A CA 1
ATOM 892 C C . THR A 1 121 ? 23.430 5.391 28.765 1.00 28.23 116 THR A C 1
ATOM 893 O O . THR A 1 121 ? 23.011 6.222 27.943 1.00 27.64 116 THR A O 1
ATOM 897 N N . ALA A 1 122 ? 22.621 4.697 29.563 1.00 26.22 117 ALA A N 1
ATOM 898 C CA . ALA A 1 122 ? 21.163 4.869 29.475 1.00 25.24 117 ALA A CA 1
ATOM 899 C C . ALA A 1 122 ? 20.752 6.325 29.710 1.00 25.35 117 ALA A C 1
ATOM 900 O O . ALA A 1 122 ? 19.855 6.843 29.050 1.00 23.77 117 ALA A O 1
ATOM 902 N N . GLN A 1 123 ? 21.427 6.984 30.644 1.00 26.58 118 GLN A N 1
ATOM 903 C CA . GLN A 1 123 ? 21.140 8.379 30.947 1.00 27.55 118 GLN A CA 1
ATOM 904 C C . GLN A 1 123 ? 21.462 9.299 29.736 1.00 27.92 118 GLN A C 1
ATOM 905 O O . GLN A 1 123 ? 20.694 10.215 29.438 1.00 27.07 118 GLN A O 1
ATOM 911 N N . SER A 1 124 ? 22.596 9.056 29.052 1.00 28.77 119 SER A N 1
ATOM 912 C CA . SER A 1 124 ? 22.917 9.794 27.807 1.00 29.13 119 SER A CA 1
ATOM 913 C C . SER A 1 124 ? 21.859 9.565 26.736 1.00 26.59 119 SER A C 1
ATOM 914 O O . SER A 1 124 ? 21.439 10.525 26.071 1.00 26.13 119 SER A O 1
ATOM 917 N N . VAL A 1 125 ? 21.390 8.313 26.612 1.00 24.51 120 VAL A N 1
ATOM 918 C CA . VAL A 1 125 ? 20.392 7.973 25.593 1.00 22.43 120 VAL A CA 1
ATOM 919 C C . VAL A 1 125 ? 19.070 8.693 25.820 1.00 21.82 120 VAL A C 1
ATOM 920 O O . VAL A 1 125 ? 18.506 9.294 24.891 1.00 20.86 120 VAL A O 1
ATOM 924 N N . LEU A 1 126 ? 18.616 8.645 27.072 1.00 21.33 121 LEU A N 1
ATOM 925 C CA . LEU A 1 126 ? 17.473 9.379 27.530 1.00 21.89 121 LEU A CA 1
ATOM 926 C C . LEU A 1 126 ? 17.644 10.889 27.339 1.00 22.62 121 LEU A C 1
ATOM 927 O O . LEU A 1 126 ? 16.717 11.521 26.903 1.00 22.49 121 LEU A O 1
ATOM 932 N N . TYR A 1 127 ? 18.831 11.446 27.600 1.00 23.43 122 TYR A N 1
ATOM 933 C CA . TYR A 1 127 ? 19.016 12.890 27.441 1.00 25.23 122 TYR A CA 1
ATOM 934 C C . TYR A 1 127 ? 18.822 13.282 25.963 1.00 25.38 122 TYR A C 1
ATOM 935 O O . TYR A 1 127 ? 18.077 14.214 25.641 1.00 24.92 122 TYR A O 1
ATOM 944 N N . THR A 1 128 ? 19.479 12.524 25.084 1.00 25.62 123 THR A N 1
ATOM 945 C CA . THR A 1 128 ? 19.380 12.695 23.624 1.00 25.31 123 THR A CA 1
ATOM 946 C C . THR A 1 128 ? 17.922 12.594 23.171 1.00 24.32 123 THR A C 1
ATOM 947 O O . THR A 1 128 ? 17.413 13.507 22.500 1.00 24.44 123 THR A O 1
ATOM 951 N N . PHE A 1 129 ? 17.243 11.543 23.610 1.00 22.88 124 PHE A N 1
ATOM 952 C CA . PHE A 1 129 ? 15.842 11.333 23.286 1.00 22.68 124 PHE A CA 1
ATOM 953 C C . PHE A 1 129 ? 14.984 12.543 23.644 1.00 23.82 124 PHE A C 1
ATOM 954 O O . PHE A 1 129 ? 14.182 12.993 22.835 1.00 24.78 124 PHE A O 1
ATOM 962 N N . MET A 1 130 ? 15.187 13.073 24.852 1.00 25.28 125 MET A N 1
ATOM 963 C CA . MET A 1 130 ? 14.413 14.197 25.369 1.00 26.53 125 MET A CA 1
ATOM 964 C C . MET A 1 130 ? 14.723 15.552 24.715 1.00 27.32 125 MET A C 1
ATOM 965 O O . MET A 1 130 ? 13.879 16.436 24.767 1.00 28.13 125 MET A O 1
ATOM 970 N N . THR A 1 131 ? 15.912 15.715 24.134 1.00 26.59 126 THR A N 1
ATOM 971 C CA . THR A 1 131 ? 16.364 16.983 23.608 1.00 27.95 126 THR A CA 1
ATOM 972 C C . THR A 1 131 ? 16.477 17.025 22.066 1.00 28.11 126 THR A C 1
ATOM 973 O O . THR A 1 131 ? 16.982 18.009 21.520 1.00 29.80 126 THR A O 1
ATOM 977 N N . THR A 1 132 ? 16.016 15.984 21.380 1.00 26.75 127 THR A N 1
ATOM 978 C CA . THR A 1 132 ? 16.027 15.947 19.899 1.00 26.53 127 THR A CA 1
ATOM 979 C C . THR A 1 132 ? 14.644 16.252 19.335 1.00 27.16 127 THR A C 1
ATOM 980 O O . THR A 1 132 ? 13.652 15.600 19.643 1.00 26.95 127 THR A O 1
ATOM 984 N N . ALA A 1 133 ? 14.592 17.288 18.509 1.00 28.52 128 ALA A N 1
ATOM 985 C CA . ALA A 1 133 ? 13.390 17.696 17.808 1.00 29.34 128 ALA A CA 1
ATOM 986 C C . ALA A 1 133 ? 13.074 16.771 16.625 1.00 28.46 128 ALA A C 1
ATOM 987 O O . ALA A 1 133 ? 13.975 16.231 15.955 1.00 28.49 128 ALA A O 1
ATOM 989 N N . PHE A 1 134 ? 11.785 16.631 16.354 1.00 28.45 129 PHE A N 1
ATOM 990 C CA . PHE A 1 134 ? 11.299 15.924 15.174 1.00 29.23 129 PHE A CA 1
ATOM 991 C C . PHE A 1 134 ? 11.661 16.782 13.956 1.00 29.98 129 PHE A C 1
ATOM 992 O O . PHE A 1 134 ? 11.465 18.000 13.979 1.00 29.98 129 PHE A O 1
ATOM 1000 N N . LEU A 1 135 ? 12.172 16.159 12.902 1.00 29.80 130 LEU A N 1
ATOM 1001 C CA . LEU A 1 135 ? 12.536 16.914 11.703 1.00 31.15 130 LEU A CA 1
ATOM 1002 C C . LEU A 1 135 ? 11.345 17.329 10.806 1.00 31.60 130 LEU A C 1
ATOM 1003 O O . LEU A 1 135 ? 11.485 18.248 10.001 1.00 31.53 130 LEU A O 1
ATOM 1008 N N . GLY A 1 136 ? 10.175 16.704 10.974 1.00 30.85 131 GLY A N 1
ATOM 1009 C CA . GLY A 1 136 ? 9.042 16.953 10.080 1.00 31.01 131 GLY A CA 1
ATOM 1010 C C . GLY A 1 136 ? 9.430 16.684 8.623 1.00 30.77 131 GLY A C 1
ATOM 1011 O O . GLY A 1 136 ? 9.988 15.630 8.293 1.00 29.29 131 GLY A O 1
ATOM 1012 N N . GLY A 1 137 ? 9.139 17.622 7.734 1.00 30.88 132 GLY A N 1
ATOM 1013 C CA . GLY A 1 137 ? 9.526 17.453 6.333 1.00 31.14 132 GLY A CA 1
ATOM 1014 C C . GLY A 1 137 ? 8.963 16.195 5.665 1.00 30.08 132 GLY A C 1
ATOM 1015 O O . GLY A 1 137 ? 7.768 15.901 5.757 1.00 29.93 132 GLY A O 1
ATOM 1016 N N . ARG A 1 138 ? 9.813 15.463 4.958 1.00 29.85 133 ARG A N 1
ATOM 1017 C CA . ARG A 1 138 ? 9.359 14.257 4.250 1.00 30.20 133 ARG A CA 1
ATOM 1018 C C . ARG A 1 138 ? 8.984 13.125 5.216 1.00 29.52 133 ARG A C 1
ATOM 1019 O O . ARG A 1 138 ? 8.298 12.169 4.814 1.00 29.56 133 ARG A O 1
ATOM 1027 N N . HIS A 1 139 ? 9.404 13.251 6.484 1.00 28.72 134 HIS A N 1
ATOM 1028 C CA . HIS A 1 139 ? 9.028 12.283 7.522 1.00 28.71 134 HIS A CA 1
ATOM 1029 C C . HIS A 1 139 ? 7.612 12.419 8.015 1.00 29.32 134 HIS A C 1
ATOM 1030 O O . HIS A 1 139 ? 7.031 11.454 8.470 1.00 28.00 134 HIS A O 1
ATOM 1037 N N . ALA A 1 140 ? 7.029 13.611 7.897 1.00 30.14 135 ALA A N 1
ATOM 1038 C CA . ALA A 1 140 ? 5.715 13.871 8.479 1.00 30.11 135 ALA A CA 1
ATOM 1039 C C . ALA A 1 140 ? 4.646 12.952 7.920 1.00 30.34 135 ALA A C 1
ATOM 1040 O O . ALA A 1 140 ? 3.854 12.419 8.669 1.00 30.29 135 ALA A O 1
ATOM 1042 N N . VAL A 1 141 ? 4.591 12.793 6.595 1.00 31.45 136 VAL A N 1
ATOM 1043 C CA . VAL A 1 141 ? 3.581 11.908 6.002 1.00 31.45 136 VAL A CA 1
ATOM 1044 C C . VAL A 1 141 ? 3.676 10.470 6.544 1.00 29.99 136 VAL A C 1
ATOM 1045 O O . VAL A 1 141 ? 2.645 9.821 6.790 1.00 29.52 136 VAL A O 1
ATOM 1049 N N . ARG A 1 142 ? 4.895 9.970 6.752 1.00 28.38 137 ARG A N 1
ATOM 1050 C CA . ARG A 1 142 ? 5.074 8.580 7.230 1.00 27.08 137 ARG A CA 1
ATOM 1051 C C . ARG A 1 142 ? 4.675 8.429 8.703 1.00 26.39 137 ARG A C 1
ATOM 1052 O O . ARG A 1 142 ? 4.000 7.460 9.087 1.00 26.43 137 ARG A O 1
ATOM 1060 N N . VAL A 1 143 ? 5.051 9.406 9.519 1.00 25.94 138 VAL A N 1
ATOM 1061 C CA . VAL A 1 143 ? 4.619 9.432 10.921 1.00 25.79 138 VAL A CA 1
ATOM 1062 C C . VAL A 1 143 ? 3.094 9.497 11.000 1.00 27.00 138 VAL A C 1
ATOM 1063 O O . VAL A 1 143 ? 2.466 8.765 11.792 1.00 27.70 138 VAL A O 1
ATOM 1067 N N . GLN A 1 144 ? 2.481 10.325 10.158 1.00 29.18 139 GLN A N 1
ATOM 1068 C CA . GLN A 1 144 ? 1.012 10.398 10.122 1.00 31.16 139 GLN A CA 1
ATOM 1069 C C . GLN A 1 144 ? 0.388 9.040 9.793 1.00 30.61 139 GLN A C 1
ATOM 1070 O O . GLN A 1 144 ? -0.575 8.609 10.447 1.00 30.72 139 GLN A O 1
ATOM 1076 N N . LYS A 1 145 ? 0.928 8.345 8.799 1.00 30.07 140 LYS A N 1
ATOM 1077 C CA . LYS A 1 145 ? 0.445 6.991 8.461 1.00 30.54 140 LYS A CA 1
ATOM 1078 C C . LYS A 1 145 ? 0.589 5.980 9.606 1.00 30.34 140 LYS A C 1
ATOM 1079 O O . LYS A 1 145 ? -0.263 5.100 9.784 1.00 30.71 140 LYS A O 1
ATOM 1085 N N . LEU A 1 146 ? 1.619 6.144 10.429 1.00 29.65 141 LEU A N 1
ATOM 1086 C CA . LEU A 1 146 ? 1.822 5.265 11.592 1.00 29.33 141 LEU A CA 1
ATOM 1087 C C . LEU A 1 146 ? 0.665 5.308 12.586 1.00 31.84 141 LEU A C 1
ATOM 1088 O O . LEU A 1 146 ? 0.461 4.358 13.330 1.00 32.86 141 LEU A O 1
ATOM 1093 N N . GLY A 1 147 ? -0.123 6.388 12.576 1.00 34.22 142 GLY A N 1
ATOM 1094 C CA . GLY A 1 147 ? -1.239 6.504 13.463 1.00 36.70 142 GLY A CA 1
ATOM 1095 C C . GLY A 1 147 ? -2.602 6.175 12.867 1.00 40.07 142 GLY A C 1
ATOM 1096 O O . GLY A 1 147 ? -3.582 6.244 13.569 1.00 42.10 142 GLY A O 1
ATOM 1097 N N . GLU A 1 148 ? -2.658 5.769 11.601 1.00 43.41 143 GLU A N 1
ATOM 1098 C CA . GLU A 1 148 ? -3.930 5.645 10.856 1.00 48.06 143 GLU A CA 1
ATOM 1099 C C . GLU A 1 148 ? -4.756 4.374 11.130 1.00 49.86 143 GLU A C 1
ATOM 1100 O O . GLU A 1 148 ? -4.275 3.445 11.794 1.00 51.98 143 GLU A O 1
ATOM 1106 N N . GLY B 1 3 ? 19.560 -26.241 16.051 1.00 42.95 -2 GLY B N 1
ATOM 1107 C CA . GLY B 1 3 ? 19.860 -25.112 15.083 1.00 42.36 -2 GLY B CA 1
ATOM 1108 C C . GLY B 1 3 ? 19.340 -25.333 13.659 1.00 40.17 -2 GLY B C 1
ATOM 1109 O O . GLY B 1 3 ? 19.955 -24.868 12.676 1.00 43.08 -2 GLY B O 1
ATOM 1110 N N . SER B 1 4 ? 18.204 -26.011 13.522 1.00 55.50 -1 SER B N 1
ATOM 1111 C CA . SER B 1 4 ? 17.556 -26.111 12.216 1.00 51.90 -1 SER B CA 1
ATOM 1112 C C . SER B 1 4 ? 16.630 -24.901 11.949 1.00 45.47 -1 SER B C 1
ATOM 1113 O O . SER B 1 4 ? 16.295 -24.125 12.863 1.00 39.82 -1 SER B O 1
ATOM 1116 N N . MET B 1 5 ? 16.236 -24.744 10.688 1.00 41.87 0 MET B N 1
ATOM 1117 C CA . MET B 1 5 ? 15.371 -23.637 10.278 1.00 42.02 0 MET B CA 1
ATOM 1118 C C . MET B 1 5 ? 13.991 -23.767 10.910 1.00 37.85 0 MET B C 1
ATOM 1119 O O . MET B 1 5 ? 13.350 -24.793 10.764 1.00 37.13 0 MET B O 1
ATOM 1124 N N . VAL B 1 6 ? 13.561 -22.729 11.627 1.00 36.27 1 VAL B N 1
ATOM 1125 C CA . VAL B 1 6 ? 12.296 -22.770 12.365 1.00 37.27 1 VAL B CA 1
ATOM 1126 C C . VAL B 1 6 ? 11.082 -22.616 11.459 1.00 36.88 1 VAL B C 1
ATOM 1127 O O . VAL B 1 6 ? 10.018 -23.154 11.754 1.00 39.97 1 VAL B O 1
ATOM 1131 N N . VAL B 1 7 ? 11.237 -21.856 10.378 1.00 34.33 2 VAL B N 1
ATOM 1132 C CA . VAL B 1 7 ? 10.250 -21.820 9.288 1.00 33.49 2 VAL B CA 1
ATOM 1133 C C . VAL B 1 7 ? 10.998 -21.891 7.957 1.00 32.11 2 VAL B C 1
ATOM 1134 O O . VAL B 1 7 ? 12.223 -21.639 7.894 1.00 33.02 2 VAL B O 1
ATOM 1138 N N . LYS B 1 8 ? 10.274 -22.227 6.901 1.00 32.58 3 LYS B N 1
ATOM 1139 C CA . LYS B 1 8 ? 10.842 -22.242 5.553 1.00 34.87 3 LYS B CA 1
ATOM 1140 C C . LYS B 1 8 ? 10.050 -21.375 4.552 1.00 33.39 3 LYS B C 1
ATOM 1141 O O . LYS B 1 8 ? 10.182 -21.553 3.357 1.00 34.59 3 LYS B O 1
ATOM 1147 N N . ARG B 1 9 ? 9.251 -20.434 5.066 1.00 31.17 4 ARG B N 1
ATOM 1148 C CA . ARG B 1 9 ? 8.526 -19.461 4.250 1.00 31.22 4 ARG B CA 1
ATOM 1149 C C . ARG B 1 9 ? 8.767 -18.078 4.814 1.00 30.38 4 ARG B C 1
ATOM 1150 O O . ARG B 1 9 ? 8.567 -17.850 6.005 1.00 28.81 4 ARG B O 1
ATOM 1158 N N . VAL B 1 10 ? 9.169 -17.142 3.961 1.00 26.31 5 VAL B N 1
ATOM 1159 C CA . VAL B 1 10 ? 9.409 -15.766 4.410 1.00 25.01 5 VAL B CA 1
ATOM 1160 C C . VAL B 1 10 ? 8.814 -14.759 3.436 1.00 24.53 5 VAL B C 1
ATOM 1161 O O . VAL B 1 10 ? 8.872 -14.961 2.216 1.00 24.19 5 VAL B O 1
ATOM 1165 N N . PHE B 1 11 ? 8.225 -13.700 3.983 1.00 24.81 6 PHE B N 1
ATOM 1166 C CA . PHE B 1 11 ? 7.682 -12.599 3.180 1.00 25.15 6 PHE B CA 1
ATOM 1167 C C . PHE B 1 11 ? 8.498 -11.350 3.487 1.00 25.03 6 PHE B C 1
ATOM 1168 O O . PHE B 1 11 ? 8.681 -10.972 4.663 1.00 24.71 6 PHE B O 1
ATOM 1176 N N . LEU B 1 12 ? 9.002 -10.688 2.461 1.00 24.15 7 LEU B N 1
ATOM 1177 C CA . LEU B 1 12 ? 9.897 -9.556 2.699 1.00 23.20 7 LEU B CA 1
ATOM 1178 C C . LEU B 1 12 ? 9.349 -8.315 2.010 1.00 23.29 7 LEU B C 1
ATOM 1179 O O . LEU B 1 12 ? 8.783 -8.421 0.904 1.00 23.57 7 LEU B O 1
ATOM 1184 N N . SER B 1 13 ? 9.479 -7.159 2.648 1.00 22.96 8 SER B N 1
ATOM 1185 C CA . SER B 1 13 ? 9.196 -5.866 1.986 1.00 23.77 8 SER B CA 1
ATOM 1186 C C . SER B 1 13 ? 10.191 -4.786 2.435 1.00 23.65 8 SER B C 1
ATOM 1187 O O . SER B 1 13 ? 10.945 -4.944 3.431 1.00 23.31 8 SER B O 1
ATOM 1190 N N . SER B 1 14 ? 10.221 -3.715 1.656 1.00 22.40 9 SER B N 1
ATOM 1191 C CA . SER B 1 14 ? 10.970 -2.557 2.016 1.00 22.14 9 SER B CA 1
ATOM 1192 C C . SER B 1 14 ? 10.355 -1.326 1.387 1.00 22.86 9 SER B C 1
ATOM 1193 O O . SER B 1 14 ? 9.606 -1.413 0.432 1.00 22.84 9 SER B O 1
ATOM 1196 N N . ASP B 1 15 ? 10.713 -0.168 1.927 1.00 24.21 10 ASP B N 1
ATOM 1197 C CA . ASP B 1 15 ? 10.619 1.063 1.169 1.00 24.72 10 ASP B CA 1
ATOM 1198 C C . ASP B 1 15 ? 11.837 1.181 0.224 1.00 25.37 10 ASP B C 1
ATOM 1199 O O . ASP B 1 15 ? 12.614 0.219 0.062 1.00 24.81 10 ASP B O 1
ATOM 1204 N N . HIS B 1 16 ? 11.961 2.336 -0.440 1.00 25.76 11 HIS B N 1
ATOM 1205 C CA . HIS B 1 16 ? 13.023 2.578 -1.413 1.00 26.93 11 HIS B CA 1
ATOM 1206 C C . HIS B 1 16 ? 14.423 2.403 -0.843 1.00 27.16 11 HIS B C 1
ATOM 1207 O O . HIS B 1 16 ? 15.315 1.993 -1.555 1.00 26.92 11 HIS B O 1
ATOM 1214 N N . ALA B 1 17 ? 14.637 2.749 0.433 1.00 26.79 12 ALA B N 1
ATOM 1215 C CA . ALA B 1 17 ? 15.960 2.623 1.059 1.00 26.67 12 ALA B CA 1
ATOM 1216 C C . ALA B 1 17 ? 16.443 1.170 1.174 1.00 25.92 12 ALA B C 1
ATOM 1217 O O . ALA B 1 17 ? 17.646 0.864 1.077 1.00 27.39 12 ALA B O 1
ATOM 1219 N N . GLY B 1 18 ? 15.509 0.265 1.355 1.00 25.57 13 GLY B N 1
ATOM 1220 C CA . GLY B 1 18 ? 15.820 -1.125 1.632 1.00 24.70 13 GLY B CA 1
ATOM 1221 C C . GLY B 1 18 ? 15.767 -2.075 0.450 1.00 24.88 13 GLY B C 1
ATOM 1222 O O . GLY B 1 18 ? 15.850 -3.290 0.654 1.00 26.12 13 GLY B O 1
ATOM 1223 N N . VAL B 1 19 ? 15.632 -1.559 -0.770 1.00 24.80 14 VAL B N 1
ATOM 1224 C CA . VAL B 1 19 ? 15.439 -2.426 -1.959 1.00 25.22 14 VAL B CA 1
ATOM 1225 C C . VAL B 1 19 ? 16.627 -3.352 -2.180 1.00 24.79 14 VAL B C 1
ATOM 1226 O O . VAL B 1 19 ? 16.448 -4.564 -2.302 1.00 24.66 14 VAL B O 1
ATOM 1230 N N . GLU B 1 20 ? 17.835 -2.797 -2.195 1.00 25.00 15 GLU B N 1
ATOM 1231 C CA . GLU B 1 20 ? 19.039 -3.603 -2.434 1.00 25.37 15 GLU B CA 1
ATOM 1232 C C . GLU B 1 20 ? 19.229 -4.709 -1.378 1.00 24.35 15 GLU B C 1
ATOM 1233 O O . GLU B 1 20 ? 19.509 -5.865 -1.719 1.00 24.87 15 GLU B O 1
ATOM 1235 N N . LEU B 1 21 ? 19.104 -4.362 -0.100 1.00 22.99 16 LEU B N 1
ATOM 1236 C CA . LEU B 1 21 ? 19.238 -5.347 0.955 1.00 21.85 16 LEU B CA 1
ATOM 1237 C C . LEU B 1 21 ? 18.122 -6.390 0.852 1.00 21.76 16 LEU B C 1
ATOM 1238 O O . LEU B 1 21 ? 18.357 -7.599 1.037 1.00 21.83 16 LEU B O 1
ATOM 1243 N N . ARG B 1 22 ? 16.900 -5.939 0.584 1.00 22.31 17 ARG B N 1
ATOM 1244 C CA . ARG B 1 22 ? 15.786 -6.848 0.463 1.00 22.29 17 ARG B CA 1
ATOM 1245 C C . ARG B 1 22 ? 16.028 -7.920 -0.626 1.00 23.30 17 ARG B C 1
ATOM 1246 O O . ARG B 1 22 ? 15.814 -9.128 -0.425 1.00 23.03 17 ARG B O 1
ATOM 1254 N N . LEU B 1 23 ? 16.473 -7.473 -1.778 1.00 24.05 18 LEU B N 1
ATOM 1255 C CA . LEU B 1 23 ? 16.814 -8.399 -2.870 1.00 24.97 18 LEU B CA 1
ATOM 1256 C C . LEU B 1 23 ? 17.976 -9.371 -2.529 1.00 25.28 18 LEU B C 1
ATOM 1257 O O . LEU B 1 23 ? 17.886 -10.580 -2.797 1.00 24.34 18 LEU B O 1
ATOM 1262 N N . PHE B 1 24 ? 19.024 -8.847 -1.905 1.00 25.46 19 PHE B N 1
ATOM 1263 C CA . PHE B 1 24 ? 20.166 -9.643 -1.423 1.00 26.20 19 PHE B CA 1
ATOM 1264 C C . PHE B 1 24 ? 19.741 -10.692 -0.393 1.00 25.59 19 PHE B C 1
ATOM 1265 O O . PHE B 1 24 ? 20.154 -11.856 -0.468 1.00 25.73 19 PHE B O 1
ATOM 1273 N N . LEU B 1 25 ? 18.942 -10.278 0.591 1.00 24.71 20 LEU B N 1
ATOM 1274 C CA . LEU B 1 25 ? 18.445 -11.230 1.588 1.00 24.38 20 LEU B CA 1
ATOM 1275 C C . LEU B 1 25 ? 17.453 -12.230 1.022 1.00 24.19 20 LEU B C 1
ATOM 1276 O O . LEU B 1 25 ? 17.405 -13.363 1.507 1.00 23.77 20 LEU B O 1
ATOM 1281 N N . SER B 1 26 ? 16.678 -11.835 0.010 1.00 23.73 21 SER B N 1
ATOM 1282 C CA . SER B 1 26 ? 15.761 -12.759 -0.643 1.00 24.23 21 SER B CA 1
ATOM 1283 C C . SER B 1 26 ? 16.537 -13.898 -1.336 1.00 25.21 21 SER B C 1
ATOM 1284 O O . SER B 1 26 ? 16.183 -15.089 -1.203 1.00 25.57 21 SER B O 1
ATOM 1287 N N . ALA B 1 27 ? 17.600 -13.518 -2.031 1.00 24.93 22 ALA B N 1
ATOM 1288 C CA . ALA B 1 27 ? 18.483 -14.443 -2.725 1.00 26.48 22 ALA B CA 1
ATOM 1289 C C . ALA B 1 27 ? 19.119 -15.455 -1.768 1.00 26.43 22 ALA B C 1
ATOM 1290 O O . ALA B 1 27 ? 19.184 -16.653 -2.065 1.00 26.49 22 ALA B O 1
ATOM 1292 N N . TYR B 1 28 ? 19.588 -14.963 -0.623 1.00 25.78 23 TYR B N 1
ATOM 1293 C CA . TYR B 1 28 ? 20.184 -15.821 0.409 1.00 25.94 23 TYR B CA 1
ATOM 1294 C C . TYR B 1 28 ? 19.175 -16.839 0.901 1.00 25.67 23 TYR B C 1
ATOM 1295 O O . TYR B 1 28 ? 19.462 -18.038 1.007 1.00 26.10 23 TYR B O 1
ATOM 1304 N N . LEU B 1 29 ? 17.994 -16.350 1.225 1.00 24.77 24 LEU B N 1
ATOM 1305 C CA . LEU B 1 29 ? 16.937 -17.209 1.692 1.00 24.72 24 LEU B CA 1
ATOM 1306 C C . LEU B 1 29 ? 16.525 -18.256 0.619 1.00 25.82 24 LEU B C 1
ATOM 1307 O O . LEU B 1 29 ? 16.233 -19.404 0.968 1.00 25.92 24 LEU B O 1
ATOM 1312 N N . ARG B 1 30 ? 16.547 -17.897 -0.666 1.00 26.07 25 ARG B N 1
ATOM 1313 C CA . ARG B 1 30 ? 16.327 -18.913 -1.714 1.00 28.41 25 ARG B CA 1
ATOM 1314 C C . ARG B 1 30 ? 17.417 -19.996 -1.701 1.00 28.40 25 ARG B C 1
ATOM 1315 O O . ARG B 1 30 ? 17.097 -21.182 -1.769 1.00 28.70 25 ARG B O 1
ATOM 1323 N N . ASP B 1 31 ? 18.686 -19.585 -1.610 1.00 28.09 26 ASP B N 1
ATOM 1324 C CA . ASP B 1 31 ? 19.786 -20.546 -1.564 1.00 30.33 26 ASP B CA 1
ATOM 1325 C C . ASP B 1 31 ? 19.603 -21.521 -0.386 1.00 30.82 26 ASP B C 1
ATOM 1326 O O . ASP B 1 31 ? 19.860 -22.706 -0.513 1.00 31.29 26 ASP B O 1
ATOM 1331 N N . LEU B 1 32 ? 19.117 -21.020 0.743 1.00 30.90 27 LEU B N 1
ATOM 1332 C CA . LEU B 1 32 ? 18.842 -21.859 1.916 1.00 32.53 27 LEU B CA 1
ATOM 1333 C C . LEU B 1 32 ? 17.593 -22.775 1.785 1.00 33.92 27 LEU B C 1
ATOM 1334 O O . LEU B 1 32 ? 17.299 -23.562 2.688 1.00 35.09 27 LEU B O 1
ATOM 1339 N N . GLY B 1 33 ? 16.849 -22.670 0.695 1.00 33.26 28 GLY B N 1
ATOM 1340 C CA . GLY B 1 33 ? 15.702 -23.554 0.485 1.00 33.51 28 GLY B CA 1
ATOM 1341 C C . GLY B 1 33 ? 14.367 -23.036 0.977 1.00 32.45 28 GLY B C 1
ATOM 1342 O O . GLY B 1 33 ? 13.387 -23.784 1.006 1.00 31.87 28 GLY B O 1
ATOM 1343 N N . CYS B 1 34 ? 14.288 -21.764 1.353 1.00 31.46 29 CYS B N 1
ATOM 1344 C CA . CYS B 1 34 ? 12.988 -21.185 1.729 1.00 32.02 29 CYS B CA 1
ATOM 1345 C C . CYS B 1 34 ? 12.115 -20.862 0.532 1.00 32.76 29 CYS B C 1
ATOM 1346 O O . CYS B 1 34 ? 12.609 -20.592 -0.565 1.00 33.01 29 CYS B O 1
ATOM 1349 N N . GLU B 1 35 ? 10.813 -20.834 0.764 1.00 32.41 30 GLU B N 1
ATOM 1350 C CA . GLU B 1 35 ? 9.899 -20.205 -0.169 1.00 33.09 30 GLU B CA 1
ATOM 1351 C C . GLU B 1 35 ? 9.884 -18.743 0.201 1.00 30.08 30 GLU B C 1
ATOM 1352 O O . GLU B 1 35 ? 9.612 -18.399 1.351 1.00 27.68 30 GLU B O 1
ATOM 1358 N N . VAL B 1 36 ? 10.118 -17.895 -0.780 1.00 28.43 31 VAL B N 1
ATOM 1359 C CA . VAL B 1 36 ? 10.427 -16.500 -0.542 1.00 28.11 31 VAL B CA 1
ATOM 1360 C C . VAL B 1 36 ? 9.431 -15.689 -1.326 1.00 28.31 31 VAL B C 1
ATOM 1361 O O . VAL B 1 36 ? 9.264 -15.933 -2.518 1.00 28.25 31 VAL B O 1
ATOM 1365 N N . PHE B 1 37 ? 8.773 -14.740 -0.661 1.00 27.51 32 PHE B N 1
ATOM 1366 C CA . PHE B 1 37 ? 7.779 -13.895 -1.292 1.00 29.18 32 PHE B CA 1
ATOM 1367 C C . PHE B 1 37 ? 8.171 -12.439 -1.179 1.00 29.75 32 PHE B C 1
ATOM 1368 O O . PHE B 1 37 ? 8.350 -11.908 -0.068 1.00 28.56 32 PHE B O 1
ATOM 1376 N N . ASP B 1 38 ? 8.299 -11.796 -2.324 1.00 31.03 33 ASP B N 1
ATOM 1377 C CA . ASP B 1 38 ? 8.702 -10.403 -2.390 1.00 32.77 33 ASP B CA 1
ATOM 1378 C C . ASP B 1 38 ? 7.460 -9.540 -2.421 1.00 32.17 33 ASP B C 1
ATOM 1379 O O . ASP B 1 38 ? 6.666 -9.667 -3.329 1.00 31.86 33 ASP B O 1
ATOM 1384 N N . CYS B 1 39 ? 7.261 -8.699 -1.412 1.00 29.61 34 CYS B N 1
ATOM 1385 C CA . CYS B 1 39 ? 6.049 -7.893 -1.338 1.00 31.75 34 CYS B CA 1
ATOM 1386 C C . CYS B 1 39 ? 6.304 -6.396 -1.623 1.00 31.97 34 CYS B C 1
ATOM 1387 O O . CYS B 1 39 ? 5.568 -5.548 -1.141 1.00 32.18 34 CYS B O 1
ATOM 1390 N N . GLY B 1 40 ? 7.341 -6.083 -2.409 1.00 32.85 35 GLY B N 1
ATOM 1391 C CA . GLY B 1 40 ? 7.592 -4.703 -2.860 1.00 30.98 35 GLY B CA 1
ATOM 1392 C C . GLY B 1 40 ? 8.337 -3.958 -1.752 1.00 30.35 35 GLY B C 1
ATOM 1393 O O . GLY B 1 40 ? 8.612 -4.547 -0.697 1.00 27.57 35 GLY B O 1
ATOM 1394 N N . CYS B 1 41 ? 8.658 -2.680 -1.957 1.00 28.22 36 CYS B N 1
ATOM 1395 C CA . CYS B 1 41 ? 8.234 -1.894 -3.120 1.00 29.82 36 CYS B CA 1
ATOM 1396 C C . CYS B 1 41 ? 8.944 -2.268 -4.425 1.00 30.16 36 CYS B C 1
ATOM 1397 O O . CYS B 1 41 ? 10.004 -2.880 -4.425 1.00 29.30 36 CYS B O 1
ATOM 1400 N N . ASP B 1 42 ? 8.350 -1.882 -5.545 1.00 33.55 37 ASP B N 1
ATOM 1401 C CA . ASP B 1 42 ? 8.988 -2.092 -6.847 1.00 35.55 37 ASP B CA 1
ATOM 1402 C C . ASP B 1 42 ? 10.343 -1.405 -6.843 1.00 35.70 37 ASP B C 1
ATOM 1403 O O . ASP B 1 42 ? 10.439 -0.254 -6.413 1.00 36.30 37 ASP B O 1
ATOM 1408 N N . PRO B 1 43 ? 11.392 -2.084 -7.330 1.00 36.50 38 PRO B N 1
ATOM 1409 C CA . PRO B 1 43 ? 12.710 -1.407 -7.322 1.00 37.71 38 PRO B CA 1
ATOM 1410 C C . PRO B 1 43 ? 12.821 -0.114 -8.151 1.00 40.28 38 PRO B C 1
ATOM 1411 O O . PRO B 1 43 ? 13.755 0.653 -7.938 1.00 41.53 38 PRO B O 1
ATOM 1415 N N . LYS B 1 44 ? 11.885 0.132 -9.069 1.00 40.93 39 LYS B N 1
ATOM 1416 C CA . LYS B 1 44 ? 11.894 1.359 -9.889 1.00 43.56 39 LYS B CA 1
ATOM 1417 C C . LYS B 1 44 ? 11.493 2.600 -9.071 1.00 44.05 39 LYS B C 1
ATOM 1418 O O . LYS B 1 44 ? 11.667 3.722 -9.521 1.00 44.05 39 LYS B O 1
ATOM 1420 N N . GLU B 1 45 ? 10.957 2.384 -7.871 1.00 43.92 40 GLU B N 1
ATOM 1421 C CA . GLU B 1 45 ? 10.454 3.467 -7.040 1.00 44.99 40 GLU B CA 1
ATOM 1422 C C . GLU B 1 45 ? 11.605 4.155 -6.321 1.00 43.13 40 GLU B C 1
ATOM 1423 O O . GLU B 1 45 ? 12.436 3.494 -5.688 1.00 42.90 40 GLU B O 1
ATOM 1429 N N . HIS B 1 46 ? 11.631 5.485 -6.378 1.00 41.36 41 HIS B N 1
ATOM 1430 C CA . HIS B 1 46 ? 12.697 6.236 -5.727 1.00 40.48 41 HIS B CA 1
ATOM 1431 C C . HIS B 1 46 ? 12.336 6.801 -4.381 1.00 36.68 41 HIS B C 1
ATOM 1432 O O . HIS B 1 46 ? 13.222 7.081 -3.586 1.00 35.75 41 HIS B O 1
ATOM 1439 N N . SER B 1 47 ? 11.045 6.947 -4.097 1.00 35.34 42 SER B N 1
ATOM 1440 C CA . SER B 1 47 ? 10.581 7.391 -2.782 1.00 33.95 42 SER B CA 1
ATOM 1441 C C . SER B 1 47 ? 9.154 6.984 -2.466 1.00 33.06 42 SER B C 1
ATOM 1442 O O . SER B 1 47 ? 8.198 7.535 -3.017 1.00 33.36 42 SER B O 1
ATOM 1445 N N . VAL B 1 48 ? 9.008 6.051 -1.528 1.00 30.67 43 VAL B N 1
ATOM 1446 C CA . VAL B 1 48 ? 7.717 5.634 -1.048 1.00 29.52 43 VAL B CA 1
ATOM 1447 C C . VAL B 1 48 ? 7.723 5.689 0.475 1.00 27.91 43 VAL B C 1
ATOM 1448 O O . VAL B 1 48 ? 8.747 5.995 1.071 1.00 26.96 43 VAL B O 1
ATOM 1452 N N . ASP B 1 49 ? 6.568 5.417 1.082 1.00 26.83 44 ASP B N 1
ATOM 1453 C CA . ASP B 1 49 ? 6.385 5.521 2.535 1.00 26.09 44 ASP B CA 1
ATOM 1454 C C . ASP B 1 49 ? 6.332 4.118 3.156 1.00 24.96 44 ASP B C 1
ATOM 1455 O O . ASP B 1 49 ? 5.419 3.343 2.854 1.00 24.79 44 ASP B O 1
ATOM 1460 N N . TYR B 1 50 ? 7.298 3.801 4.020 1.00 24.85 45 TYR B N 1
ATOM 1461 C CA . TYR B 1 50 ? 7.380 2.462 4.628 1.00 23.93 45 TYR B CA 1
ATOM 1462 C C . TYR B 1 50 ? 6.060 1.900 5.206 1.00 24.62 45 TYR B C 1
ATOM 1463 O O . TYR B 1 50 ? 5.818 0.688 5.088 1.00 24.45 45 TYR B O 1
ATOM 1472 N N . PRO B 1 51 ? 5.194 2.742 5.807 1.00 25.89 46 PRO B N 1
ATOM 1473 C CA . PRO B 1 51 ? 3.979 2.115 6.380 1.00 26.67 46 PRO B CA 1
ATOM 1474 C C . PRO B 1 51 ? 3.068 1.453 5.374 1.00 27.58 46 PRO B C 1
ATOM 1475 O O . PRO B 1 51 ? 2.315 0.565 5.745 1.00 28.00 46 PRO B O 1
ATOM 1479 N N . ASP B 1 52 ? 3.189 1.823 4.108 1.00 28.65 47 ASP B N 1
ATOM 1480 C CA . ASP B 1 52 ? 2.358 1.257 3.056 1.00 30.23 47 ASP B CA 1
ATOM 1481 C C . ASP B 1 52 ? 2.838 -0.118 2.611 1.00 29.98 47 ASP B C 1
ATOM 1482 O O . ASP B 1 52 ? 2.199 -0.746 1.781 1.00 29.52 47 ASP B O 1
ATOM 1487 N N . TYR B 1 53 ? 3.968 -0.583 3.131 1.00 29.01 48 TYR B N 1
ATOM 1488 C CA . TYR B 1 53 ? 4.560 -1.841 2.655 1.00 29.17 48 TYR B CA 1
ATOM 1489 C C . TYR B 1 53 ? 4.570 -2.936 3.758 1.00 28.43 48 TYR B C 1
ATOM 1490 O O . TYR B 1 53 ? 5.045 -4.041 3.565 1.00 30.74 48 TYR B O 1
ATOM 1499 N N . VAL B 1 54 ? 3.902 -2.642 4.859 1.00 28.11 49 VAL B N 1
ATOM 1500 C CA . VAL B 1 54 ? 3.772 -3.559 5.994 1.00 26.86 49 VAL B CA 1
ATOM 1501 C C . VAL B 1 54 ? 2.639 -4.586 5.831 1.00 27.14 49 VAL B C 1
ATOM 1502 O O . VAL B 1 54 ? 2.860 -5.768 6.071 1.00 26.06 49 VAL B O 1
ATOM 1506 N N . HIS B 1 55 ? 1.435 -4.153 5.426 1.00 28.30 50 HIS B N 1
ATOM 1507 C CA . HIS B 1 55 ? 0.262 -5.037 5.425 1.00 30.26 50 HIS B CA 1
ATOM 1508 C C . HIS B 1 55 ? 0.461 -6.332 4.720 1.00 29.15 50 HIS B C 1
ATOM 1509 O O . HIS B 1 55 ? 0.126 -7.385 5.261 1.00 30.43 50 HIS B O 1
ATOM 1516 N N . ASP B 1 56 ? 0.983 -6.304 3.508 1.00 29.00 51 ASP B N 1
ATOM 1517 C CA . ASP B 1 56 ? 1.062 -7.556 2.730 1.00 30.46 51 ASP B CA 1
ATOM 1518 C C . ASP B 1 56 ? 2.025 -8.567 3.339 1.00 29.00 51 ASP B C 1
ATOM 1519 O O . ASP B 1 56 ? 1.948 -9.761 3.052 1.00 29.62 51 ASP B O 1
ATOM 1524 N N . VAL B 1 57 ? 2.949 -8.088 4.163 1.00 27.32 52 VAL B N 1
ATOM 1525 C CA . VAL B 1 57 ? 3.806 -8.980 4.926 1.00 26.20 52 VAL B CA 1
ATOM 1526 C C . VAL B 1 57 ? 3.117 -9.503 6.183 1.00 26.63 52 VAL B C 1
ATOM 1527 O O . VAL B 1 57 ? 2.990 -10.727 6.364 1.00 26.97 52 VAL B O 1
ATOM 1531 N N . VAL B 1 58 ? 2.651 -8.601 7.039 1.00 26.60 53 VAL B N 1
ATOM 1532 C CA . VAL B 1 58 ? 2.141 -9.019 8.337 1.00 27.27 53 VAL B CA 1
ATOM 1533 C C . VAL B 1 58 ? 0.873 -9.888 8.232 1.00 30.36 53 VAL B C 1
ATOM 1534 O O . VAL B 1 58 ? 0.652 -10.763 9.072 1.00 31.47 53 VAL B O 1
ATOM 1538 N N . ARG B 1 59 ? 0.044 -9.673 7.216 1.00 32.07 54 ARG B N 1
ATOM 1539 C CA . ARG B 1 59 ? -1.150 -10.531 7.060 1.00 34.30 54 ARG B CA 1
ATOM 1540 C C . ARG B 1 59 ? -0.806 -11.999 6.767 1.00 34.23 54 ARG B C 1
ATOM 1541 O O . ARG B 1 59 ? -1.650 -12.856 6.928 1.00 35.90 54 ARG B O 1
ATOM 1549 N N . GLU B 1 60 ? 0.417 -12.263 6.314 1.00 32.39 55 GLU B N 1
ATOM 1550 C CA . GLU B 1 60 ? 0.845 -13.617 5.960 1.00 33.12 55 GLU B CA 1
ATOM 1551 C C . GLU B 1 60 ? 1.649 -14.275 7.062 1.00 32.66 55 GLU B C 1
ATOM 1552 O O . GLU B 1 60 ? 1.983 -15.451 6.948 1.00 33.43 55 GLU B O 1
ATOM 1558 N N . VAL B 1 61 ? 2.014 -13.519 8.100 1.00 31.51 56 VAL B N 1
ATOM 1559 C CA . VAL B 1 61 ? 2.885 -14.050 9.159 1.00 31.31 56 VAL B CA 1
ATOM 1560 C C . VAL B 1 61 ? 2.095 -15.015 10.052 1.00 33.89 56 VAL B C 1
ATOM 1561 O O . VAL B 1 61 ? 0.954 -14.756 10.407 1.00 34.42 56 VAL B O 1
ATOM 1565 N N . SER B 1 62 ? 2.700 -16.156 10.368 1.00 34.45 57 SER B N 1
ATOM 1566 C CA . SER B 1 62 ? 2.039 -17.176 11.184 1.00 36.83 57 SER B CA 1
ATOM 1567 C C . SER B 1 62 ? 3.078 -18.052 11.884 1.00 38.15 57 SER B C 1
ATOM 1568 O O . SER B 1 62 ? 4.288 -17.792 11.817 1.00 35.60 57 SER B O 1
ATOM 1571 N N . ASP B 1 63 ? 2.629 -19.142 12.502 1.00 40.87 58 ASP B N 1
ATOM 1572 C CA . ASP B 1 63 ? 3.580 -20.078 13.089 1.00 41.95 58 ASP B CA 1
ATOM 1573 C C . ASP B 1 63 ? 4.494 -20.731 12.041 1.00 39.28 58 ASP B C 1
ATOM 1574 O O . ASP B 1 63 ? 5.565 -21.182 12.384 1.00 39.02 58 ASP B O 1
ATOM 1579 N N . THR B 1 64 ? 4.110 -20.733 10.767 1.00 38.31 59 THR B N 1
ATOM 1580 C CA . THR B 1 64 ? 4.957 -21.305 9.716 1.00 37.60 59 THR B CA 1
ATOM 1581 C C . THR B 1 64 ? 5.530 -20.288 8.717 1.00 35.08 59 THR B C 1
ATOM 1582 O O . THR B 1 64 ? 6.124 -20.688 7.714 1.00 33.75 59 THR B O 1
ATOM 1586 N N . SER B 1 65 ? 5.327 -18.993 8.966 1.00 33.29 60 SER B N 1
ATOM 1587 C CA . SER B 1 65 ? 5.739 -17.939 8.021 1.00 31.51 60 SER B CA 1
ATOM 1588 C C . SER B 1 65 ? 6.231 -16.702 8.769 1.00 29.48 60 SER B C 1
ATOM 1589 O O . SER B 1 65 ? 5.497 -16.156 9.605 1.00 29.51 60 SER B O 1
ATOM 1592 N N . PHE B 1 66 ? 7.463 -16.288 8.476 1.00 27.34 61 PHE B N 1
ATOM 1593 C CA . PHE B 1 66 ? 8.067 -15.097 9.097 1.00 25.75 61 PHE B CA 1
ATOM 1594 C C . PHE B 1 66 ? 8.148 -13.950 8.065 1.00 24.56 61 PHE B C 1
ATOM 1595 O O . PHE B 1 66 ? 8.051 -14.161 6.854 1.00 24.12 61 PHE B O 1
ATOM 1603 N N . GLY B 1 67 ? 8.367 -12.743 8.576 1.00 23.59 62 GLY B N 1
ATOM 1604 C CA . GLY B 1 67 ? 8.462 -11.565 7.774 1.00 23.30 62 GLY B CA 1
ATOM 1605 C C . GLY B 1 67 ? 9.767 -10.832 8.039 1.00 23.06 62 GLY B C 1
ATOM 1606 O O . GLY B 1 67 ? 10.380 -10.964 9.133 1.00 22.33 62 GLY B O 1
ATOM 1607 N N . VAL B 1 68 ? 10.207 -10.110 7.005 1.00 22.52 63 VAL B N 1
ATOM 1608 C CA . VAL B 1 68 ? 11.372 -9.236 7.081 1.00 21.86 63 VAL B CA 1
ATOM 1609 C C . VAL B 1 68 ? 10.894 -7.892 6.517 1.00 21.78 63 VAL B C 1
ATOM 1610 O O . VAL B 1 68 ? 10.278 -7.845 5.412 1.00 21.64 63 VAL B O 1
ATOM 1614 N N . LEU B 1 69 ? 11.167 -6.812 7.264 1.00 20.88 64 LEU B N 1
ATOM 1615 C CA . LEU B 1 69 ? 10.797 -5.449 6.852 1.00 21.11 64 LEU B CA 1
ATOM 1616 C C . LEU B 1 69 ? 12.008 -4.548 6.920 1.00 21.61 64 LEU B C 1
ATOM 1617 O O . LEU B 1 69 ? 12.752 -4.618 7.902 1.00 21.41 64 LEU B O 1
ATOM 1622 N N . ILE B 1 70 ? 12.202 -3.719 5.888 1.00 21.60 65 ILE B N 1
ATOM 1623 C CA . ILE B 1 70 ? 13.405 -2.928 5.747 1.00 21.65 65 ILE B CA 1
ATOM 1624 C C . ILE B 1 70 ? 13.117 -1.474 5.364 1.00 22.10 65 ILE B C 1
ATOM 1625 O O . ILE B 1 70 ? 12.581 -1.220 4.295 1.00 23.11 65 ILE B O 1
ATOM 1630 N N . CYS B 1 71 ? 13.464 -0.534 6.240 1.00 22.42 66 CYS B N 1
ATOM 1631 C CA . CYS B 1 71 ? 13.510 0.877 5.894 1.00 23.19 66 CYS B CA 1
ATOM 1632 C C . CYS B 1 71 ? 14.931 1.365 6.174 1.00 23.31 66 CYS B C 1
ATOM 1633 O O . CYS B 1 71 ? 15.833 0.577 6.485 1.00 22.38 66 CYS B O 1
ATOM 1636 N N . GLY B 1 72 ? 15.143 2.668 6.043 1.00 23.52 67 GLY B N 1
ATOM 1637 C CA . GLY B 1 72 ? 16.471 3.228 6.224 1.00 24.21 67 GLY B CA 1
ATOM 1638 C C . GLY B 1 72 ? 17.089 2.900 7.572 1.00 24.07 67 GLY B C 1
ATOM 1639 O O . GLY B 1 72 ? 18.305 2.576 7.668 1.00 23.51 67 GLY B O 1
ATOM 1640 N N . THR B 1 73 ? 16.285 3.011 8.621 1.00 24.28 68 THR B N 1
ATOM 1641 C CA . THR B 1 73 ? 16.771 2.765 9.995 1.00 25.02 68 THR B CA 1
ATOM 1642 C C . THR B 1 73 ? 16.233 1.516 10.683 1.00 25.06 68 THR B C 1
ATOM 1643 O O . THR B 1 73 ? 16.834 1.014 11.668 1.00 25.55 68 THR B O 1
ATOM 1647 N N . GLY B 1 74 ? 15.088 1.044 10.210 1.00 23.82 69 GLY B N 1
ATOM 1648 C CA . GLY B 1 74 ? 14.375 -0.078 10.814 1.00 23.04 69 GLY B CA 1
ATOM 1649 C C . GLY B 1 74 ? 13.325 0.311 11.842 1.00 22.56 69 GLY B C 1
ATOM 1650 O O . GLY B 1 74 ? 12.465 -0.491 12.169 1.00 21.66 69 GLY B O 1
ATOM 1651 N N . ILE B 1 75 ? 13.407 1.541 12.354 1.00 22.25 70 ILE B N 1
ATOM 1652 C CA . ILE B 1 75 ? 12.611 1.983 13.479 1.00 21.66 70 ILE B CA 1
ATOM 1653 C C . ILE B 1 75 ? 11.159 2.094 13.061 1.00 21.45 70 ILE B C 1
ATOM 1654 O O . ILE B 1 75 ? 10.244 1.641 13.759 1.00 21.46 70 ILE B O 1
ATOM 1659 N N . GLY B 1 76 ? 10.935 2.706 11.913 1.00 22.00 71 GLY B N 1
ATOM 1660 C CA . GLY B 1 76 ? 9.586 2.879 11.406 1.00 22.46 71 GLY B CA 1
ATOM 1661 C C . GLY B 1 76 ? 8.908 1.558 11.057 1.00 21.82 71 GLY B C 1
ATOM 1662 O O . GLY B 1 76 ? 7.713 1.359 11.341 1.00 22.02 71 GLY B O 1
ATOM 1663 N N . MET B 1 77 ? 9.663 0.660 10.439 1.00 21.23 72 MET B N 1
ATOM 1664 C CA . MET B 1 77 ? 9.114 -0.693 10.136 1.00 21.37 72 MET B CA 1
ATOM 1665 C C . MET B 1 77 ? 8.726 -1.447 11.421 1.00 21.43 72 MET B C 1
ATOM 1666 O O . MET B 1 77 ? 7.667 -2.056 11.496 1.00 20.97 72 MET B O 1
ATOM 1671 N N . SER B 1 78 ? 9.564 -1.373 12.446 1.00 21.66 73 SER B N 1
ATOM 1672 C CA A SER B 1 78 ? 9.249 -2.083 13.689 0.50 21.29 73 SER B CA 1
ATOM 1673 C CA B SER B 1 78 ? 9.302 -2.021 13.748 0.50 21.98 73 SER B CA 1
ATOM 1674 C C . SER B 1 78 ? 8.032 -1.477 14.410 1.00 22.24 73 SER B C 1
ATOM 1675 O O . SER B 1 78 ? 7.168 -2.230 14.889 1.00 22.12 73 SER B O 1
ATOM 1680 N N . ILE B 1 79 ? 7.915 -0.138 14.431 1.00 21.92 74 ILE B N 1
ATOM 1681 C CA . ILE B 1 79 ? 6.723 0.537 14.955 1.00 21.80 74 ILE B CA 1
ATOM 1682 C C . ILE B 1 79 ? 5.454 0.072 14.220 1.00 21.95 74 ILE B C 1
ATOM 1683 O O . ILE B 1 79 ? 4.521 -0.393 14.845 1.00 22.01 74 ILE B O 1
ATOM 1688 N N . ALA B 1 80 ? 5.476 0.146 12.893 1.00 22.46 75 ALA B N 1
ATOM 1689 C CA . ALA B 1 80 ? 4.349 -0.252 12.048 1.00 23.47 75 ALA B CA 1
ATOM 1690 C C . ALA B 1 80 ? 3.925 -1.721 12.203 1.00 23.94 75 ALA B C 1
ATOM 1691 O O . ALA B 1 80 ? 2.726 -2.012 12.228 1.00 24.22 75 ALA B O 1
ATOM 1693 N N . ALA B 1 81 ? 4.895 -2.632 12.246 1.00 23.02 76 ALA B N 1
ATOM 1694 C CA . ALA B 1 81 ? 4.615 -4.065 12.281 1.00 23.42 76 ALA B CA 1
ATOM 1695 C C . ALA B 1 81 ? 3.955 -4.400 13.599 1.00 24.45 76 ALA B C 1
ATOM 1696 O O . ALA B 1 81 ? 2.995 -5.202 13.640 1.00 25.12 76 ALA B O 1
ATOM 1698 N N . ASN B 1 82 ? 4.389 -3.740 14.672 1.00 23.89 77 ASN B N 1
ATOM 1699 C CA . ASN B 1 82 ? 3.911 -4.122 16.002 1.00 24.15 77 ASN B CA 1
ATOM 1700 C C . ASN B 1 82 ? 2.540 -3.544 16.356 1.00 25.66 77 ASN B C 1
ATOM 1701 O O . ASN B 1 82 ? 2.017 -3.820 17.440 1.00 26.38 77 ASN B O 1
ATOM 1706 N N . ARG B 1 83 ? 1.958 -2.766 15.442 1.00 26.16 78 ARG B N 1
ATOM 1707 C CA . ARG B 1 83 ? 0.503 -2.400 15.523 1.00 27.51 78 ARG B CA 1
ATOM 1708 C C . ARG B 1 83 ? -0.431 -3.623 15.508 1.00 29.11 78 ARG B C 1
ATOM 1709 O O . ARG B 1 83 ? -1.555 -3.536 15.976 1.00 29.45 78 ARG B O 1
ATOM 1717 N N . HIS B 1 84 ? 0.065 -4.755 15.009 1.00 30.37 79 HIS B N 1
ATOM 1718 C CA . HIS B 1 84 ? -0.727 -5.968 14.803 1.00 32.28 79 HIS B CA 1
ATOM 1719 C C . HIS B 1 84 ? -0.437 -6.983 15.894 1.00 32.59 79 HIS B C 1
ATOM 1720 O O . HIS B 1 84 ? 0.720 -7.358 16.150 1.00 30.37 79 HIS B O 1
ATOM 1727 N N . LYS B 1 85 ? -1.500 -7.440 16.542 1.00 33.94 80 LYS B N 1
ATOM 1728 C CA . LYS B 1 85 ? -1.418 -8.285 17.727 1.00 35.13 80 LYS B CA 1
ATOM 1729 C C . LYS B 1 85 ? -0.821 -9.663 17.523 1.00 34.73 80 LYS B C 1
ATOM 1730 O O . LYS B 1 85 ? -0.356 -10.285 18.476 1.00 35.55 80 LYS B O 1
ATOM 1736 N N . ASN B 1 86 ? -0.873 -10.153 16.297 1.00 35.21 81 ASN B N 1
ATOM 1737 C CA . ASN B 1 86 ? -0.277 -11.432 15.955 1.00 35.09 81 ASN B CA 1
ATOM 1738 C C . ASN B 1 86 ? 1.182 -11.277 15.537 1.00 31.66 81 ASN B C 1
ATOM 1739 O O . ASN B 1 86 ? 1.833 -12.266 15.238 1.00 30.09 81 ASN B O 1
ATOM 1744 N N . ILE B 1 87 ? 1.694 -10.039 15.510 1.00 29.21 82 ILE B N 1
ATOM 1745 C CA . ILE B 1 87 ? 3.065 -9.786 15.094 1.00 26.18 82 ILE B CA 1
ATOM 1746 C C . ILE B 1 87 ? 3.963 -9.419 16.260 1.00 25.16 82 ILE B C 1
ATOM 1747 O O . ILE B 1 87 ? 3.561 -8.655 17.156 1.00 25.98 82 ILE B O 1
ATOM 1752 N N . ARG B 1 88 ? 5.187 -9.957 16.226 1.00 24.27 83 ARG B N 1
ATOM 1753 C CA . ARG B 1 88 ? 6.214 -9.697 17.235 1.00 23.79 83 ARG B CA 1
ATOM 1754 C C . ARG B 1 88 ? 7.511 -9.386 16.507 1.00 22.30 83 ARG B C 1
ATOM 1755 O O . ARG B 1 88 ? 8.247 -10.298 16.119 1.00 21.76 83 ARG B O 1
ATOM 1763 N N . ALA B 1 89 ? 7.745 -8.079 16.300 1.00 21.61 84 ALA B N 1
ATOM 1764 C CA . ALA B 1 89 ? 8.768 -7.578 15.391 1.00 21.56 84 ALA B CA 1
ATOM 1765 C C . ALA B 1 89 ? 9.958 -7.011 16.177 1.00 21.58 84 ALA B C 1
ATOM 1766 O O . ALA B 1 89 ? 9.782 -6.336 17.187 1.00 21.58 84 ALA B O 1
ATOM 1768 N N . ALA B 1 90 ? 11.170 -7.247 15.715 1.00 22.68 85 ALA B N 1
ATOM 1769 C CA . ALA B 1 90 ? 12.357 -6.749 16.417 1.00 22.76 85 ALA B CA 1
ATOM 1770 C C . ALA B 1 90 ? 13.295 -6.165 15.368 1.00 22.62 85 ALA B C 1
ATOM 1771 O O . ALA B 1 90 ? 13.539 -6.784 14.349 1.00 22.01 85 ALA B O 1
ATOM 1773 N N . LEU B 1 91 ? 13.761 -4.952 15.616 1.00 22.71 86 LEU B N 1
ATOM 1774 C CA . LEU B 1 91 ? 14.816 -4.347 14.839 1.00 23.88 86 LEU B CA 1
ATOM 1775 C C . LEU B 1 91 ? 16.117 -4.915 15.373 1.00 24.52 86 LEU B C 1
ATOM 1776 O O . LEU B 1 91 ? 16.502 -4.657 16.505 1.00 23.28 86 LEU B O 1
ATOM 1781 N N . CYS B 1 92 ? 16.775 -5.732 14.571 1.00 25.81 87 CYS B N 1
ATOM 1782 C CA . CYS B 1 92 ? 18.018 -6.328 14.993 1.00 26.60 87 CYS B CA 1
ATOM 1783 C C . CYS B 1 92 ? 19.192 -5.855 14.160 1.00 28.39 87 CYS B C 1
ATOM 1784 O O . CYS B 1 92 ? 19.179 -5.940 12.901 1.00 28.72 87 CYS B O 1
ATOM 1787 N N . SER B 1 93 ? 20.222 -5.374 14.844 1.00 27.95 88 SER B N 1
ATOM 1788 C CA . SER B 1 93 ? 21.474 -5.009 14.192 1.00 29.99 88 SER B CA 1
ATOM 1789 C C . SER B 1 93 ? 22.627 -5.963 14.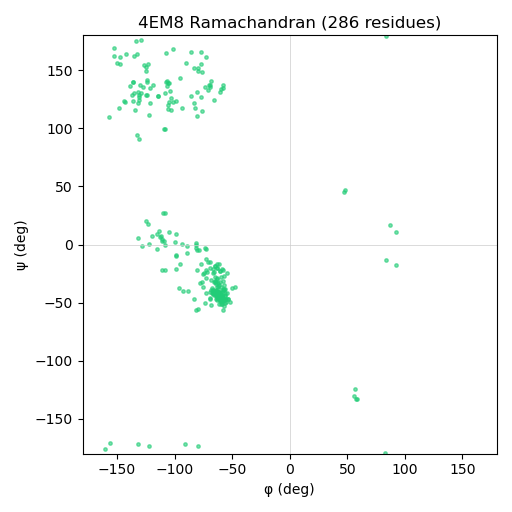558 1.00 29.29 88 SER B C 1
ATOM 1790 O O . SER B 1 93 ? 23.739 -5.779 14.101 1.00 30.94 88 SER B O 1
ATOM 1793 N N . SER B 1 94 ? 22.338 -6.997 15.335 1.00 28.38 89 SER B N 1
ATOM 1794 C CA . SER B 1 94 ? 23.340 -7.939 15.816 1.00 28.90 89 SER B CA 1
ATOM 1795 C C . SER B 1 94 ? 22.707 -9.320 15.936 1.00 28.81 89 SER B C 1
ATOM 1796 O O . SER B 1 94 ? 21.466 -9.474 16.080 1.00 26.68 89 SER B O 1
ATOM 1799 N N . THR B 1 95 ? 23.532 -10.339 15.865 1.00 28.32 90 THR B N 1
ATOM 1800 C CA . THR B 1 95 ? 23.041 -11.683 16.088 1.00 29.29 90 THR B CA 1
ATOM 1801 C C . THR B 1 95 ? 22.517 -11.860 17.532 1.00 30.56 90 THR B C 1
ATOM 1802 O O . THR B 1 95 ? 21.538 -12.579 17.758 1.00 30.82 90 THR B O 1
ATOM 1806 N N . MET B 1 96 ? 23.116 -11.190 18.509 1.00 31.70 91 MET B N 1
ATOM 1807 C CA . MET B 1 96 ? 22.631 -11.337 19.884 1.00 34.28 91 MET B CA 1
ATOM 1808 C C . MET B 1 96 ? 21.149 -10.903 20.026 1.00 32.20 91 MET B C 1
ATOM 1809 O O . MET B 1 96 ? 20.329 -11.590 20.629 1.00 30.32 91 MET B O 1
ATOM 1814 N N . LEU B 1 97 ? 20.825 -9.749 19.470 1.00 31.07 92 LEU B N 1
ATOM 1815 C CA . LEU B 1 97 ? 19.488 -9.233 19.530 1.00 31.04 92 LEU B CA 1
ATOM 1816 C C . LEU B 1 97 ? 18.507 -10.154 18.805 1.00 29.02 92 LEU B C 1
ATOM 1817 O O . LEU B 1 97 ? 17.420 -10.394 19.299 1.00 28.80 92 LEU B O 1
ATOM 1822 N N . ALA B 1 98 ? 18.868 -10.647 17.617 1.00 27.08 93 ALA B N 1
ATOM 1823 C CA . ALA B 1 98 ? 18.021 -11.625 16.929 1.00 26.61 93 ALA B CA 1
ATOM 1824 C C . ALA B 1 98 ? 17.781 -12.843 17.835 1.00 26.58 93 ALA B C 1
ATOM 1825 O O . ALA B 1 98 ? 16.657 -13.324 17.981 1.00 25.19 93 ALA B O 1
ATOM 1827 N N . LYS B 1 99 ? 18.854 -13.337 18.430 1.00 27.74 94 LYS B N 1
ATOM 1828 C CA . LYS B 1 99 ? 18.783 -14.561 19.268 1.00 29.76 94 LYS B CA 1
ATOM 1829 C C . LYS B 1 99 ? 17.845 -14.330 20.435 1.00 28.95 94 LYS B C 1
ATOM 1830 O O . LYS B 1 99 ? 16.963 -15.125 20.678 1.00 28.96 94 LYS B O 1
ATOM 1836 N N . LEU B 1 100 ? 17.990 -13.202 21.125 1.00 29.42 95 LEU B N 1
ATOM 1837 C CA . LEU B 1 100 ? 17.104 -12.890 22.260 1.00 29.00 95 LEU B CA 1
ATOM 1838 C C . LEU B 1 100 ? 15.649 -12.682 21.831 1.00 27.41 95 LEU B C 1
ATOM 1839 O O . LEU B 1 100 ? 14.738 -13.157 22.503 1.00 27.47 95 LEU B O 1
ATOM 1844 N N . SER B 1 101 ? 15.400 -11.964 20.725 1.00 25.71 96 SER B N 1
ATOM 1845 C CA . SER B 1 101 ? 14.013 -11.753 20.269 1.00 25.30 96 SER B CA 1
ATOM 1846 C C . SER B 1 101 ? 13.295 -13.056 19.969 1.00 25.36 96 SER B C 1
ATOM 1847 O O . SER B 1 101 ? 12.112 -13.185 20.203 1.00 24.41 96 SER B O 1
ATOM 1850 N N . ARG B 1 102 ? 14.017 -14.017 19.420 1.00 25.43 97 ARG B N 1
ATOM 1851 C CA . ARG B 1 102 ? 13.452 -15.343 19.165 1.00 26.45 97 ARG B CA 1
ATOM 1852 C C . ARG B 1 102 ? 13.285 -16.135 20.493 1.00 27.95 97 ARG B C 1
ATOM 1853 O O . ARG B 1 102 ? 12.214 -16.630 20.793 1.00 27.93 97 ARG B O 1
ATOM 1861 N N . GLU B 1 103 ? 14.336 -16.203 21.298 1.00 29.68 98 GLU B N 1
ATOM 1862 C CA . GLU B 1 103 ? 14.267 -16.943 22.565 1.00 32.53 98 GLU B CA 1
ATOM 1863 C C . GLU B 1 103 ? 13.193 -16.432 23.536 1.00 32.43 98 GLU B C 1
ATOM 1864 O O . GLU B 1 103 ? 12.425 -17.237 24.099 1.00 33.36 98 GLU B O 1
ATOM 1870 N N . HIS B 1 104 ? 13.145 -15.113 23.746 1.00 30.79 99 HIS B N 1
ATOM 1871 C CA . HIS B 1 104 ? 12.276 -14.546 24.779 1.00 32.07 99 HIS B CA 1
ATOM 1872 C C . HIS B 1 104 ? 10.913 -14.159 24.229 1.00 30.86 99 HIS B C 1
ATOM 1873 O O . HIS B 1 104 ? 9.898 -14.325 24.886 1.00 31.93 99 HIS B O 1
ATOM 1880 N N . ASN B 1 105 ? 10.877 -13.597 23.022 1.00 29.52 100 ASN B N 1
ATOM 1881 C CA . ASN B 1 105 ? 9.637 -13.018 22.493 1.00 28.36 100 ASN B CA 1
ATOM 1882 C C . ASN B 1 105 ? 9.025 -13.773 21.317 1.00 28.59 100 ASN B C 1
ATOM 1883 O O . ASN B 1 105 ? 7.987 -13.330 20.784 1.00 28.91 100 ASN B O 1
ATOM 1888 N N . ASP B 1 106 ? 9.610 -14.924 20.945 1.00 28.38 101 ASP B N 1
ATOM 1889 C CA . ASP B 1 106 ? 9.123 -15.703 19.796 1.00 28.06 101 ASP B CA 1
ATOM 1890 C C . ASP B 1 106 ? 8.895 -14.744 18.608 1.00 27.46 101 ASP B C 1
ATOM 1891 O O . ASP B 1 106 ? 7.822 -14.760 17.966 1.00 27.09 101 ASP B O 1
ATOM 1896 N N . ALA B 1 107 ? 9.851 -13.849 18.372 1.00 26.68 102 ALA B N 1
ATOM 1897 C CA . ALA B 1 107 ? 9.682 -12.798 17.343 1.00 25.38 102 ALA B CA 1
ATOM 1898 C C . ALA B 1 107 ? 9.408 -13.450 15.983 1.00 25.65 102 ALA B C 1
ATOM 1899 O O . ALA B 1 107 ? 10.048 -14.465 15.654 1.00 25.95 102 ALA B O 1
ATOM 1901 N N . ASN B 1 108 ? 8.463 -12.904 15.209 1.00 25.14 103 ASN B N 1
ATOM 1902 C CA . ASN B 1 108 ? 8.143 -13.488 13.885 1.00 25.04 103 ASN B CA 1
ATOM 1903 C C . ASN B 1 108 ? 8.315 -12.499 12.718 1.00 23.74 103 ASN B C 1
ATOM 1904 O O . ASN B 1 108 ? 8.122 -12.862 11.550 1.00 23.29 103 ASN B O 1
ATOM 1909 N N . VAL B 1 109 ? 8.721 -11.277 13.043 1.00 22.36 104 VAL B N 1
ATOM 1910 C CA . VAL B 1 109 ? 9.112 -10.294 12.045 1.00 22.06 104 VAL B CA 1
ATOM 1911 C C . VAL B 1 109 ? 10.461 -9.662 12.403 1.00 22.03 104 VAL B C 1
ATOM 1912 O O . VAL B 1 109 ? 10.701 -9.139 13.530 1.00 22.08 104 VAL B O 1
ATOM 1916 N N . LEU B 1 110 ? 11.353 -9.712 11.438 1.00 21.37 105 LEU B N 1
ATOM 1917 C CA . LEU B 1 110 ? 12.668 -9.182 11.619 1.00 21.03 105 LEU B CA 1
ATOM 1918 C C . LEU B 1 110 ? 12.831 -7.855 10.849 1.00 21.37 105 LEU B C 1
ATOM 1919 O O . LEU B 1 110 ? 12.731 -7.818 9.613 1.00 21.14 105 LEU B O 1
ATOM 1924 N N . CYS B 1 111 ? 13.125 -6.782 11.572 1.00 20.52 106 CYS B N 1
ATOM 1925 C CA . CYS B 1 111 ? 13.273 -5.473 10.934 1.00 20.72 106 CYS B CA 1
ATOM 1926 C C . CYS B 1 111 ? 14.748 -5.086 10.831 1.00 20.33 106 CYS B C 1
ATOM 1927 O O . CYS B 1 111 ? 15.516 -5.271 11.789 1.00 21.77 106 CYS B O 1
ATOM 1930 N N . PHE B 1 112 ? 15.105 -4.502 9.681 1.00 20.29 107 PHE B N 1
ATOM 1931 C CA . PHE B 1 112 ? 16.451 -4.021 9.377 1.00 20.66 107 PHE B CA 1
ATOM 1932 C C . PHE B 1 112 ? 16.435 -2.547 8.976 1.00 21.26 107 PHE B C 1
ATOM 1933 O O . PHE B 1 112 ? 15.491 -2.087 8.321 1.00 20.81 107 PHE B O 1
ATOM 1941 N N . GLY B 1 113 ? 17.533 -1.860 9.300 1.00 21.93 108 GLY B N 1
ATOM 1942 C CA . GLY B 1 113 ? 17.831 -0.491 8.874 1.00 22.68 108 GLY B CA 1
ATOM 1943 C C . GLY B 1 113 ? 18.944 -0.542 7.858 1.00 23.27 108 GLY B C 1
ATOM 1944 O O . GLY B 1 113 ? 20.136 -0.627 8.221 1.00 24.31 108 GLY B O 1
ATOM 1945 N N . SER B 1 114 ? 18.568 -0.472 6.587 1.00 23.36 109 SER B N 1
ATOM 1946 C CA . SER B 1 114 ? 19.494 -0.779 5.485 1.00 24.50 109 SER B CA 1
ATOM 1947 C C . SER B 1 114 ? 20.624 0.244 5.397 1.00 25.50 109 SER B C 1
ATOM 1948 O O . SER B 1 114 ? 21.684 -0.070 4.885 1.00 26.68 109 SER B O 1
ATOM 1951 N N . ARG B 1 115 ? 20.412 1.467 5.906 1.00 26.20 110 ARG B N 1
ATOM 1952 C CA . ARG B 1 115 ? 21.468 2.473 5.849 1.00 28.26 110 ARG B CA 1
ATOM 1953 C C . ARG B 1 115 ? 22.518 2.329 6.965 1.00 28.41 110 ARG B C 1
ATOM 1954 O O . ARG B 1 115 ? 23.483 3.073 6.981 1.00 28.98 110 ARG B O 1
ATOM 1962 N N . TYR B 1 116 ? 22.330 1.374 7.869 1.00 27.52 111 TYR B N 1
ATOM 1963 C CA . TYR B 1 116 ? 23.175 1.234 9.059 1.00 28.76 111 TYR B CA 1
ATOM 1964 C C . TYR B 1 116 ? 23.678 -0.183 9.302 1.00 29.56 111 TYR B C 1
ATOM 1965 O O . TYR B 1 116 ? 24.334 -0.433 10.291 1.00 31.03 111 TYR B O 1
ATOM 1974 N N . ILE B 1 117 ? 23.413 -1.110 8.388 1.00 29.32 112 ILE B N 1
ATOM 1975 C CA . ILE B 1 117 ? 23.910 -2.467 8.547 1.00 28.71 112 ILE B CA 1
ATOM 1976 C C . ILE B 1 117 ? 24.443 -2.893 7.179 1.00 30.42 112 ILE B C 1
ATOM 1977 O O . ILE B 1 117 ? 23.882 -2.574 6.122 1.00 30.73 112 ILE B O 1
ATOM 1982 N N . ASP B 1 118 ? 25.550 -3.589 7.155 1.00 31.03 113 ASP B N 1
ATOM 1983 C CA . ASP B 1 118 ? 26.055 -3.972 5.858 1.00 32.20 113 ASP B CA 1
ATOM 1984 C C . ASP B 1 118 ? 25.425 -5.328 5.535 1.00 30.69 113 ASP B C 1
ATOM 1985 O O . ASP B 1 118 ? 25.015 -6.047 6.439 1.00 30.47 113 ASP B O 1
ATOM 1990 N N . PRO B 1 119 ? 25.328 -5.666 4.252 1.00 30.46 114 PRO B N 1
ATOM 1991 C CA . PRO B 1 119 ? 24.624 -6.900 3.847 1.00 29.67 114 PRO B CA 1
ATOM 1992 C C . PRO B 1 119 ? 25.154 -8.200 4.482 1.00 29.87 114 PRO B C 1
ATOM 1993 O O . PRO B 1 119 ? 24.383 -9.081 4.821 1.00 29.09 114 PRO B O 1
ATOM 1997 N N . ASP B 1 120 ? 26.467 -8.326 4.645 1.00 30.55 115 ASP B N 1
ATOM 1998 C CA . ASP B 1 120 ? 27.034 -9.553 5.218 1.00 31.38 115 ASP B CA 1
ATOM 1999 C C . ASP B 1 120 ? 26.619 -9.737 6.677 1.00 30.06 115 ASP B C 1
ATOM 2000 O O . ASP B 1 120 ? 26.268 -10.845 7.110 1.00 29.41 115 ASP B O 1
ATOM 2005 N N . THR B 1 121 ? 26.615 -8.648 7.440 1.00 27.70 116 THR B N 1
ATOM 2006 C CA . THR B 1 121 ? 26.161 -8.703 8.821 1.00 27.30 116 THR B CA 1
ATOM 2007 C C . THR B 1 121 ? 24.676 -8.979 8.879 1.00 25.18 116 THR B C 1
ATOM 2008 O O . THR B 1 121 ? 24.246 -9.800 9.667 1.00 25.81 116 THR B O 1
ATOM 2012 N N . ALA B 1 122 ? 23.897 -8.348 8.011 1.00 23.77 117 ALA B N 1
ATOM 2013 C CA . ALA B 1 122 ? 22.434 -8.587 7.996 1.00 22.81 117 ALA B CA 1
ATOM 2014 C C . ALA B 1 122 ? 22.119 -10.062 7.692 1.00 22.94 117 ALA B C 1
ATOM 2015 O O . ALA B 1 122 ? 21.242 -10.637 8.295 1.00 22.69 117 ALA B O 1
ATOM 2017 N N . GLN B 1 123 ? 22.840 -10.636 6.747 1.00 23.36 118 GLN B N 1
ATOM 2018 C CA . GLN B 1 123 ? 22.740 -12.072 6.442 1.00 24.68 118 GLN B CA 1
ATOM 2019 C C . GLN B 1 123 ? 22.949 -12.918 7.700 1.00 25.26 118 GLN B C 1
ATOM 2020 O O . GLN B 1 123 ? 22.182 -13.838 7.929 1.00 25.25 118 GLN B O 1
ATOM 2026 N N . SER B 1 124 ? 23.991 -12.619 8.500 1.00 26.98 119 SER B N 1
ATOM 2027 C CA . SER B 1 124 ? 24.235 -13.354 9.772 1.00 27.64 119 SER B CA 1
ATOM 2028 C C . SER B 1 124 ? 23.071 -13.248 10.747 1.00 26.76 119 SER B C 1
ATOM 2029 O O . SER B 1 124 ? 22.625 -14.246 11.365 1.00 25.42 119 SER B O 1
ATOM 2032 N N . VAL B 1 125 ? 22.588 -12.015 10.873 1.00 25.61 120 VAL B N 1
ATOM 2033 C CA . VAL B 1 125 ? 21.482 -11.703 11.747 1.00 24.25 120 VAL B CA 1
ATOM 2034 C C . VAL B 1 125 ? 20.227 -12.460 11.345 1.00 23.57 120 VAL B C 1
ATOM 2035 O O . VAL B 1 125 ? 19.555 -13.050 12.186 1.00 24.89 120 VAL B O 1
ATOM 2039 N N . LEU B 1 126 ? 19.916 -12.463 10.055 1.00 23.53 121 LEU B N 1
ATOM 2040 C CA . LEU B 1 126 ? 18.778 -13.211 9.545 1.00 23.08 121 LEU B CA 1
ATOM 2041 C C . LEU B 1 126 ? 18.949 -14.725 9.771 1.00 23.84 121 LEU B C 1
ATOM 2042 O O . LEU B 1 126 ? 17.994 -15.399 10.072 1.00 23.60 121 LEU B O 1
ATOM 2047 N N . TYR B 1 127 ? 20.148 -15.255 9.578 1.00 25.30 122 TYR B N 1
ATOM 2048 C CA . TYR B 1 127 ? 20.370 -16.682 9.789 1.00 26.64 122 TYR B CA 1
ATOM 2049 C C . TYR B 1 127 ? 20.101 -17.012 11.258 1.00 27.20 122 TYR B C 1
ATOM 2050 O O . TYR B 1 127 ? 19.463 -18.015 11.562 1.00 26.93 122 TYR B O 1
ATOM 2059 N N . THR B 1 128 ? 20.601 -16.185 12.176 1.00 26.54 123 THR B N 1
ATOM 2060 C CA . THR B 1 128 ? 20.356 -16.436 13.602 1.00 26.67 123 THR B CA 1
ATOM 2061 C C . THR B 1 128 ? 18.876 -16.415 13.905 1.00 25.97 123 THR B C 1
ATOM 2062 O O . THR B 1 128 ? 18.371 -17.276 14.608 1.00 27.66 123 THR B O 1
ATOM 2066 N N . PHE B 1 129 ? 18.179 -15.433 13.354 1.00 24.88 124 PHE B N 1
ATOM 2067 C CA . PHE B 1 129 ? 16.738 -15.279 13.555 1.00 24.84 124 PHE B CA 1
ATOM 2068 C C . PHE B 1 129 ? 15.969 -16.505 13.091 1.00 26.33 124 PHE B C 1
ATOM 2069 O O . PHE B 1 129 ? 15.059 -16.967 13.760 1.00 27.79 124 PHE B O 1
ATOM 2077 N N . MET B 1 130 ? 16.336 -17.010 11.922 1.00 26.80 125 MET B N 1
ATOM 2078 C CA . MET B 1 130 ? 15.656 -18.142 11.308 1.00 27.89 125 MET B CA 1
ATOM 2079 C C . MET B 1 130 ? 15.943 -19.479 11.988 1.00 29.32 125 MET B C 1
ATOM 2080 O O . MET B 1 130 ? 15.178 -20.414 11.821 1.00 30.68 125 MET B O 1
ATOM 2085 N N . THR B 1 131 ? 17.059 -19.574 12.709 1.00 29.92 126 THR B N 1
ATOM 2086 C CA . THR B 1 131 ? 17.514 -20.844 13.294 1.00 30.45 126 THR B CA 1
ATOM 2087 C C . THR B 1 131 ? 17.487 -20.847 14.837 1.00 31.60 126 THR B C 1
ATOM 2088 O O . THR B 1 131 ? 18.073 -21.755 15.437 1.00 32.57 126 THR B O 1
ATOM 2092 N N . THR B 1 132 ? 16.860 -19.845 15.470 1.00 29.84 127 THR B N 1
ATOM 2093 C CA . THR B 1 132 ? 16.777 -19.793 16.941 1.00 31.15 127 THR B CA 1
ATOM 2094 C C . THR B 1 132 ? 15.386 -20.168 17.370 1.00 31.74 127 THR B C 1
ATOM 2095 O O . THR B 1 132 ? 14.427 -19.545 16.931 1.00 31.11 127 THR B O 1
ATOM 2099 N N . ALA B 1 133 ? 15.271 -21.208 18.204 1.00 33.30 128 ALA B N 1
ATOM 2100 C CA . ALA B 1 133 ? 13.976 -21.625 18.762 1.00 34.30 128 ALA B CA 1
ATOM 2101 C C . ALA B 1 133 ? 13.549 -20.743 19.945 1.00 34.82 128 ALA B C 1
ATOM 2102 O O . ALA B 1 133 ? 14.391 -20.228 20.694 1.00 35.30 128 ALA B O 1
ATOM 2104 N N . PHE B 1 134 ? 12.232 -20.602 20.095 1.00 34.22 129 PHE B N 1
ATOM 2105 C CA . PHE B 1 134 ? 11.608 -19.934 21.221 1.00 35.00 129 PHE B CA 1
ATOM 2106 C C . PHE B 1 134 ? 11.801 -20.798 22.451 1.00 37.21 129 PHE B C 1
ATOM 2107 O O . PHE B 1 134 ? 11.618 -21.996 22.393 1.00 37.11 129 PHE B O 1
ATOM 2115 N N . LEU B 1 135 ? 12.144 -20.179 23.571 1.00 37.52 130 LEU B N 1
ATOM 2116 C CA . LEU B 1 135 ? 12.384 -20.919 24.795 1.00 39.34 130 LEU B CA 1
ATOM 2117 C C . LEU B 1 135 ? 11.103 -21.291 25.531 1.00 39.71 130 LEU B C 1
ATOM 2118 O O . LEU B 1 135 ? 11.094 -22.243 26.292 1.00 42.08 130 LEU B O 1
ATOM 2123 N N . GLY B 1 136 ? 10.007 -20.585 25.293 1.00 38.18 131 GLY B N 1
ATOM 2124 C CA . GLY B 1 136 ? 8.786 -20.844 26.072 1.00 38.42 131 GLY B CA 1
ATOM 2125 C C . GLY B 1 136 ? 9.047 -20.674 27.563 1.00 38.68 131 GLY B C 1
ATOM 2126 O O . GLY B 1 136 ? 9.693 -19.701 27.987 1.00 35.84 131 GLY B O 1
ATOM 2127 N N . GLY B 1 137 ? 8.583 -21.639 28.360 1.00 39.16 132 GLY B N 1
ATOM 2128 C CA . GLY B 1 137 ? 8.708 -21.554 29.813 1.00 40.09 132 GLY B CA 1
ATOM 2129 C C . GLY B 1 137 ? 8.088 -20.302 30.416 1.00 38.32 132 GLY B C 1
ATOM 2130 O O . GLY B 1 137 ? 6.897 -19.998 30.208 1.00 38.00 132 GLY B O 1
ATOM 2131 N N . ARG B 1 138 ? 8.893 -19.545 31.155 1.00 37.81 133 ARG B N 1
ATOM 2132 C CA . ARG B 1 138 ? 8.394 -18.311 31.800 1.00 36.31 133 ARG B CA 1
ATOM 2133 C C . ARG B 1 138 ? 8.061 -17.185 30.798 1.00 35.21 133 ARG B C 1
ATOM 2134 O O . ARG B 1 138 ? 7.274 -16.270 31.098 1.00 33.90 133 ARG B O 1
ATOM 2142 N N . HIS B 1 139 ? 8.624 -17.286 29.595 1.00 34.48 134 HIS B N 1
ATOM 2143 C CA . HIS B 1 139 ? 8.313 -16.344 28.520 1.00 33.16 134 HIS B CA 1
ATOM 2144 C C . HIS B 1 139 ? 6.959 -16.558 27.893 1.00 33.68 134 HIS B C 1
ATOM 2145 O O . HIS B 1 139 ? 6.377 -15.610 27.347 1.00 31.02 134 HIS B O 1
ATOM 2152 N N . ALA B 1 140 ? 6.434 -17.789 27.978 1.00 34.91 135 ALA B N 1
ATOM 2153 C CA . ALA B 1 140 ? 5.212 -18.155 27.268 1.00 35.52 135 ALA B CA 1
ATOM 2154 C C . ALA B 1 140 ? 4.099 -17.231 27.674 1.00 35.36 135 ALA B C 1
ATOM 2155 O O . ALA B 1 140 ? 3.403 -16.676 26.830 1.00 34.37 135 ALA B O 1
ATOM 2157 N N . VAL B 1 141 ? 3.943 -17.036 28.979 1.00 37.08 136 VAL B N 1
ATOM 2158 C CA . VAL B 1 141 ? 2.831 -16.217 29.453 1.00 36.70 136 VAL B CA 1
ATOM 2159 C C . VAL B 1 141 ? 2.947 -14.785 28.934 1.00 34.16 136 VAL B C 1
ATOM 2160 O O . VAL B 1 141 ? 1.953 -14.180 28.564 1.00 33.24 136 VAL B O 1
ATOM 2164 N N . ARG B 1 142 ? 4.162 -14.250 28.874 1.00 32.95 137 ARG B N 1
ATOM 2165 C CA . ARG B 1 142 ? 4.330 -12.858 28.400 1.00 31.85 137 ARG B CA 1
ATOM 2166 C C . ARG B 1 142 ? 4.024 -12.753 26.900 1.00 31.62 137 ARG B C 1
ATOM 2167 O O . ARG B 1 142 ? 3.336 -11.817 26.455 1.00 29.89 137 ARG B O 1
ATOM 2175 N N . VAL B 1 143 ? 4.486 -13.743 26.136 1.00 32.56 138 VAL B N 1
ATOM 2176 C CA . VAL B 1 143 ? 4.232 -13.797 24.690 1.00 32.58 138 VAL B CA 1
ATOM 2177 C C . VAL B 1 143 ? 2.726 -13.893 24.448 1.00 34.28 138 VAL B C 1
ATOM 2178 O O . VAL B 1 143 ? 2.211 -13.214 23.554 1.00 34.43 138 VAL B O 1
ATOM 2182 N N . GLN B 1 144 ? 2.015 -14.691 25.255 1.00 36.87 139 GLN B N 1
ATOM 2183 C CA . GLN B 1 144 ? 0.534 -14.794 25.160 1.00 38.19 139 GLN B CA 1
ATOM 2184 C C . GLN B 1 144 ? -0.106 -13.449 25.369 1.00 36.24 139 GLN B C 1
ATOM 2185 O O . GLN B 1 144 ? -1.056 -13.061 24.662 1.00 35.48 139 GLN B O 1
ATOM 2191 N N . LYS B 1 145 ? 0.371 -12.761 26.407 1.00 34.47 140 LYS B N 1
ATOM 2192 C CA . LYS B 1 145 ? -0.151 -11.438 26.731 1.00 33.84 140 LYS B CA 1
ATOM 2193 C C . LYS B 1 145 ? 0.108 -10.423 25.618 1.00 32.35 140 LYS B C 1
ATOM 2194 O O . LYS B 1 145 ? -0.734 -9.583 25.357 1.00 33.12 140 LYS B O 1
ATOM 2200 N N . LEU B 1 146 ? 1.258 -10.507 24.943 1.00 32.49 141 LEU B N 1
ATOM 2201 C CA . LEU B 1 146 ? 1.509 -9.636 23.774 1.00 30.77 141 LEU B CA 1
ATOM 2202 C C . LEU B 1 146 ? 0.381 -9.772 22.721 1.00 33.57 141 LEU B C 1
ATOM 2203 O O . LEU B 1 146 ? 0.138 -8.864 21.919 1.00 33.43 141 LEU B O 1
ATOM 2208 N N . GLY B 1 147 ? -0.306 -10.908 22.726 1.00 35.33 142 GLY B N 1
ATOM 2209 C CA . GLY B 1 147 ? -1.479 -11.080 21.888 1.00 37.90 142 GLY B CA 1
ATOM 2210 C C . GLY B 1 147 ? -2.745 -10.622 22.577 1.00 39.10 142 GLY B C 1
ATOM 2211 O O . GLY B 1 147 ? -3.739 -10.457 21.878 1.00 44.40 142 GLY B O 1
#

Secondary structure (DSSP, 8-state):
---S-SEEEEEE-GGGHHHHHHHHHHHHHTT-EEEE----TT-S---GGGGTHHHHTT-BTTBEEEEEESSSHHHHHHHTTSTT--EEE-SSHHHHHHHHHHH---EEEEETTTS-HHHHHHHHHHHHHPPP--THHHHHHHHHT-/---S-SEEEEEE-GGGHHHHHHHHHHHHHTT-EEEE----TT-S---GGGGSHHHHTT-BTTBEEEEEESSSHHHHHHHTTSTT--EEE-SSHHHHHHHHHHH---EEEEETTTS-HHHHHHHHHHHHT-----THHHHHHHHH-

Solvent-accessible surface area: 11682 Å² total; per-residue (Å²): 82,91,62,64,9,56,73,0,14,0,0,0,6,43,23,0,18,143,10,1,78,77,0,2,52,41,0,134,128,60,60,9,91,24,70,77,29,16,0,85,71,82,79,159,52,18,23,14,9,71,53,2,84,74,0,6,164,79,9,47,105,76,1,9,0,2,0,0,5,10,14,0,4,0,0,15,0,8,0,2,32,56,123,76,0,36,2,6,33,0,70,49,61,58,45,0,80,11,0,3,29,43,4,35,0,6,0,0,0,0,4,24,164,124,18,72,57,95,59,0,56,51,0,0,86,27,1,1,23,18,64,60,105,16,67,166,43,45,65,26,17,127,59,7,35,132,103,94,45,62,7,92,79,0,11,0,0,0,5,44,23,0,18,81,10,2,81,80,0,0,52,37,0,133,127,56,50,12,92,26,70,68,30,16,0,84,75,82,78,165,51,21,22,14,23,82,53,5,111,64,0,5,154,62,10,48,130,82,2,9,0,1,0,0,5,8,15,0,2,0,0,14,0,8,0,2,34,66,135,81,0,34,3,6,34,0,65,45,60,76,48,0,79,6,0,3,27,43,3,36,0,8,0,0,0,0,4,23,161,134,19,70,61,102,54,0,59,54,0,0,98,26,1,1,21,17,66,59,104,14,66,162,40,39,59,25,18,137,91,7,57

Foldseek 3Di:
DDFQAQAEEEEEFQLCPVLRVLLQVVSVVVVGHYHYQDDDNVDNGDDQLVRQVVRLVPFDSHYAYEYEYQAQPVSQVSQLVALRAQEDEDQALVRLQCCCQQQVHRYYTYNSNPHDNVRVNSNVVSNRPHHHNCDPSVVVNVVSND/DDFQAQEEEEEEFQLCPVLRVLLQVVSVVVRHHYHYQDDDNVDNGDDQLVRQVVGLVPFDSHYAYEYEYQAQPVSQVNSLVDLRAQEDEDQALVRLQCCCAQQVHRYYTYNNNPHDNVRVNSNVVSNRPHHHNCDVSVVVNVVSD

InterPro domains:
  IPR003500 Sugar-phosphate isomerase, RpiB/LacA/LacB family [PF02502] (5-141)
  IPR003500 Sugar-phosphate isomerase, RpiB/LacA/LacB family [PIRSF005384] (4-141)
  IPR003500 Sugar-phosphate isomerase, RpiB/LacA/LacB family [PTHR30345] (3-130)
  IPR003500 Sugar-phosphate isomerase, RpiB/LacA/LacB family [TIGR00689] (5-142)
  IPR004785 Ribose 5-phosphate isomerase B [TIGR01120] (4-142)
  IPR036569 Sugar-phosphate isomerase, RpiB/LacA/LacB superfamily [G3DSA:3.40.1400.10] (1-143)
  IPR036569 Sugar-phosphate isomerase, RpiB/LacA/LacB superfamily [SSF89623] (3-142)

Nearest PDB structures (foldseek):
  4em8-assembly1_B  TM=1.007E+00  e=1.065E-31  Anaplasma phagocytophilum str. HZ
  1o1x-assembly1_A  TM=9.613E-01  e=1.099E-16  Thermotoga maritima
  3he8-assembly1_A  TM=9.524E-01  e=5.073E-16  Acetivibrio thermocellus ATCC 27405
  2vvr-assembly1_A  TM=9.553E-01  e=3.821E-15  Escherichia coli K-12
  1nn4-assembly1_A  TM=9.538E-01  e=8.999E-15  Escherichia coli